Protein AF-A0A443RW68-F1 (afdb_monomer)

Foldseek 3Di:
DPPVVVVVVVVVVVVVVVVVVLVVCQADPPCPVLFDPVQAALQDQQAAPPPRDNPFWKAQRNRNHIFHDLDPPGGVQCCCVVVVRFWIAGLPPRWIAGPPVGGTHDDPVCVVVVCQNQNDDDPVRLVCLVVDPDWDADPVRDTDRFLPAQADLDAACVLVRVLLSVQSPDSLCCVPCSVPPVSTRHHRSNVVVVVVVVVPDPSNDHDHSVVVNVVVLVVVCVVQVNDPPDQDSLNQAQKFKKKKKKFWDDDPPDDPVVVVVVCPDPNRDIDIDMDIDRADEQEDDDDPPDDPPPPDPCPDDDDVVVSVVQACQPDWDWDDDPPTIMTMGMHTPGGGNDYHYHYPPDDDD

Nearest PDB structures (foldseek):
  8qpa-assembly1_U  TM=9.440E-01  e=3.917E-38  Homo sapiens
  3jcr-assembly1_V  TM=7.910E-01  e=6.643E-32  Homo sapiens
  6ah0-assembly1_W  TM=7.616E-01  e=6.798E-29  Homo sapiens
  4msx-assembly1_A  TM=7.833E-01  e=6.943E-21  Saccharomyces cerevisiae
  3phd-assembly1_B  TM=8.092E-01  e=3.965E-05  Homo sapiens

Secondary structure (DSSP, 8-state):
--HHHHHHHHHHHHHHHHHHHHHHHHH--TTGGG--GGG--TTS-S--TTT---SSEEEETTT--EEE-SSTTSHHHHHHHHH---EEEETTT--EEETTTTEEE--GGGHHHHHHHS----HHHHHHHTT--PPEE-TTS-EEBTTB-PPP--SS-HHHHHHHHHHHT-HHHHHHHHHH---SSS-THHHHHHHHT-TTS-TTS---HHHHHHHHHHHHHHHTT--TTS--HHHHHH-EEEEEEEEEPPPTTS-HHHHHHHHHSGGGSPEEEEEEESEEEEEPPPPPSS--SS-S--PPP--HHHHHGGGEEEEEEEEE-SS-EEEEEEEEEE--SS-EEEEE-----

Sequence (349 aa):
MAEDTIVGNKAKRRRVNQNQEELERSRNCPYLDTINRPVLDFDFENLCSVSLSKINVYACLVCGKYFQGRGIGTHAYVHSVATDHHVFLNLNTLKFYCLPDNYEIIDSSLDDITHVLKPTFTSQDIAAFDKTSKLCRAYDDFTYFPGIVGLNNIKANDYCNVVLQAFSHVPKHQRDLQETICFTCVSPRNVTSSCSMFKKNEITEQSDALNFLSWFLNSLHTALNGTKKNSTIVSKTFRGSMKLFSRKVIPINKSIDEKLQLMLKEEYKETCEESQFLYLTLDLPPQPLFKDEMRENIIPQVPIYSLLAKFNGVTEKEYKTYKDSHMKRFEITTLPTYLILYIKRFTKN

InterPro domains:
  IPR001394 Peptidase C19, ubiquitin carboxyl-terminal hydrolase [PF00443] (178-348)
  IPR001607 Zinc finger, UBP-type [PF02148] (48-109)
  IPR001607 Zinc finger, UBP-type [PS50271] (27-124)
  IPR001607 Zinc finger, UBP-type [SM00290] (47-96)
  IPR013083 Zinc finger, RING/FYVE/PHD-type [G3DSA:3.30.40.10] (29-117)
  IPR028889 Ubiquitin specific protease UPS, catalytic domain [PS50235] (149-349)
  IPR038765 Papain-like cysteine peptidase superfamily [SSF54001] (140-349)
  IPR050185 Ubiquitin carboxyl-terminal hydrolase [PTHR21646] (28-346)

Structure (mmCIF, N/CA/C/O backbone):
data_AF-A0A443RW68-F1
#
_entry.id   AF-A0A443RW68-F1
#
loop_
_atom_site.group_PDB
_atom_site.id
_atom_site.type_symbol
_atom_site.label_atom_id
_atom_site.label_alt_id
_atom_site.label_comp_id
_atom_site.label_asym_id
_atom_site.label_entity_id
_atom_site.label_seq_id
_atom_site.pdbx_PDB_ins_code
_atom_site.Cartn_x
_atom_site.Cartn_y
_atom_site.Cartn_z
_atom_site.occupancy
_atom_site.B_iso_or_equiv
_atom_site.auth_seq_id
_atom_site.auth_comp_id
_atom_site.auth_asym_id
_atom_site.auth_atom_id
_atom_site.pdbx_PDB_model_num
ATOM 1 N N . MET A 1 1 ? 12.744 35.950 -58.987 1.00 51.19 1 MET A N 1
ATOM 2 C CA . MET A 1 1 ? 11.615 35.622 -58.082 1.00 51.19 1 MET A CA 1
ATOM 3 C C . MET A 1 1 ? 11.052 34.203 -58.256 1.00 51.19 1 MET A C 1
ATOM 5 O O . MET A 1 1 ? 10.248 33.816 -57.423 1.00 51.19 1 MET A O 1
ATOM 9 N N . ALA A 1 2 ? 11.449 33.411 -59.269 1.00 49.72 2 ALA A N 1
ATOM 10 C CA . ALA A 1 2 ? 10.956 32.032 -59.449 1.00 49.72 2 ALA A CA 1
ATOM 11 C C . ALA A 1 2 ? 11.891 30.932 -58.892 1.00 49.72 2 ALA A C 1
ATOM 13 O O . ALA A 1 2 ? 11.444 29.811 -58.664 1.00 49.72 2 ALA A O 1
ATOM 14 N N . GLU A 1 3 ? 13.171 31.228 -58.641 1.00 44.50 3 GLU A N 1
ATOM 15 C CA . GLU A 1 3 ? 14.143 30.230 -58.158 1.00 44.50 3 GLU A CA 1
ATOM 16 C C . GLU A 1 3 ? 14.065 30.003 -56.637 1.00 44.50 3 GLU A C 1
ATOM 18 O O . GLU A 1 3 ? 14.151 28.861 -56.180 1.00 44.50 3 GLU A O 1
ATOM 23 N N . ASP A 1 4 ? 13.761 31.044 -55.854 1.00 47.00 4 ASP A N 1
ATOM 24 C CA . ASP A 1 4 ? 13.656 30.953 -54.387 1.00 47.00 4 ASP A CA 1
ATOM 25 C C . ASP A 1 4 ? 12.475 30.083 -53.914 1.00 47.00 4 ASP A C 1
ATOM 27 O O . ASP A 1 4 ? 12.543 29.414 -52.879 1.00 47.00 4 ASP A O 1
ATOM 31 N N . THR A 1 5 ? 11.394 30.007 -54.698 1.00 52.88 5 THR A N 1
ATOM 32 C CA . THR A 1 5 ? 10.211 29.188 -54.377 1.00 52.88 5 THR A CA 1
ATOM 33 C C . THR A 1 5 ? 10.456 27.687 -54.604 1.00 52.88 5 THR A C 1
ATOM 35 O O . THR A 1 5 ? 9.871 26.841 -53.922 1.00 52.88 5 THR A O 1
ATOM 38 N N . ILE A 1 6 ? 11.357 27.327 -55.526 1.00 52.84 6 ILE A N 1
ATOM 39 C C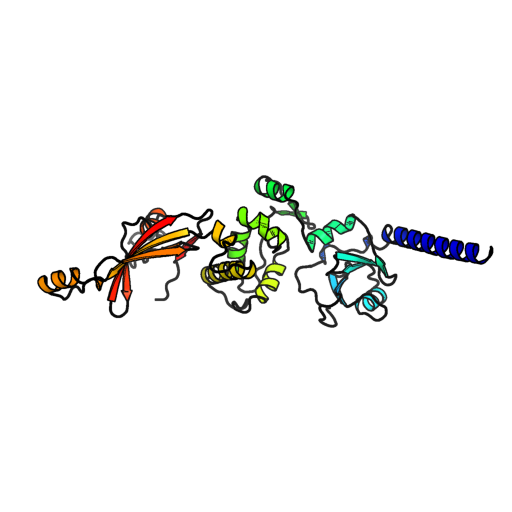A . ILE A 1 6 ? 11.683 25.930 -55.865 1.00 52.84 6 ILE A CA 1
ATOM 40 C C . ILE A 1 6 ? 12.621 25.318 -54.811 1.00 52.84 6 ILE A C 1
ATOM 42 O O . ILE A 1 6 ? 12.460 24.152 -54.434 1.00 52.84 6 ILE A O 1
ATOM 46 N N . VAL A 1 7 ? 13.562 26.107 -54.281 1.00 54.94 7 VAL A N 1
ATOM 47 C CA . VAL A 1 7 ? 14.494 25.679 -53.222 1.00 54.94 7 VAL A CA 1
ATOM 48 C C . VAL A 1 7 ? 13.755 25.442 -51.897 1.00 54.94 7 VAL A C 1
ATOM 50 O O . VAL A 1 7 ? 13.962 24.408 -51.254 1.00 54.94 7 VAL A O 1
ATOM 53 N N . GLY A 1 8 ? 12.804 26.316 -51.541 1.00 50.59 8 GLY A N 1
ATOM 54 C CA . GLY A 1 8 ? 11.948 26.149 -50.358 1.00 50.59 8 GLY A CA 1
ATOM 55 C C . GLY A 1 8 ? 11.077 24.884 -50.400 1.00 50.59 8 GLY A C 1
ATOM 56 O O . GLY A 1 8 ? 10.972 24.167 -49.402 1.00 50.59 8 GLY A O 1
ATOM 57 N N . ASN A 1 9 ? 10.522 24.536 -51.567 1.00 52.88 9 ASN A N 1
ATOM 58 C CA . ASN A 1 9 ? 9.705 23.328 -51.737 1.00 52.88 9 ASN A CA 1
ATOM 59 C C . ASN A 1 9 ? 10.522 22.021 -51.727 1.00 52.88 9 ASN A C 1
ATOM 61 O O . ASN A 1 9 ? 10.032 21.005 -51.228 1.00 52.88 9 ASN A O 1
ATOM 65 N N . LYS A 1 10 ? 11.776 22.026 -52.207 1.00 53.84 10 LYS A N 1
ATOM 66 C CA . LYS A 1 10 ? 12.683 20.861 -52.120 1.00 53.84 10 LYS A CA 1
ATOM 67 C C . LYS A 1 10 ? 13.161 20.592 -50.689 1.00 53.84 10 LYS A C 1
ATOM 69 O O . LYS A 1 10 ? 13.206 19.434 -50.280 1.00 53.84 10 LYS A O 1
ATOM 74 N N . ALA A 1 11 ? 13.465 21.635 -49.911 1.00 55.38 11 ALA A N 1
ATOM 75 C CA . ALA A 1 11 ? 13.837 21.503 -48.498 1.00 55.38 11 ALA A CA 1
ATOM 76 C C . ALA A 1 11 ? 12.659 21.023 -47.630 1.00 55.38 11 ALA A C 1
ATOM 78 O O . ALA A 1 11 ? 12.838 20.181 -46.749 1.00 55.38 11 ALA A O 1
ATOM 79 N N . LYS A 1 12 ? 11.440 21.498 -47.922 1.00 54.91 12 LYS A N 1
ATOM 80 C CA . LYS A 1 12 ? 10.213 21.052 -47.249 1.00 54.91 12 LYS A CA 1
ATOM 81 C C . LYS A 1 12 ? 9.889 19.590 -47.582 1.00 54.91 12 LYS A C 1
ATOM 83 O O . LYS A 1 12 ? 9.671 18.814 -46.663 1.00 54.91 12 LYS A O 1
ATOM 88 N N . ARG A 1 13 ? 9.965 19.178 -48.858 1.00 53.66 13 ARG A N 1
ATOM 89 C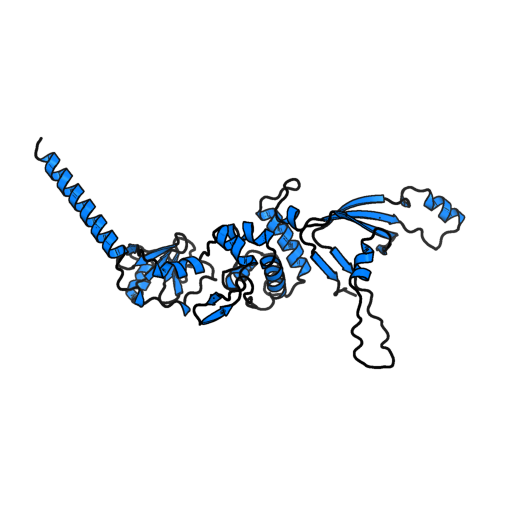 CA . ARG A 1 13 ? 9.806 17.766 -49.274 1.00 53.66 13 ARG A CA 1
ATOM 90 C C . ARG A 1 13 ? 10.859 16.832 -48.663 1.00 53.66 13 ARG A C 1
ATOM 92 O O . ARG A 1 13 ? 10.500 15.756 -48.209 1.00 53.66 13 ARG A O 1
ATOM 99 N N . ARG A 1 14 ? 12.129 17.251 -48.584 1.00 55.19 14 ARG A N 1
ATOM 100 C CA . ARG A 1 14 ? 13.191 16.478 -47.909 1.00 55.19 14 ARG A CA 1
ATOM 101 C C . ARG A 1 14 ? 12.918 16.271 -46.416 1.00 55.19 14 ARG A C 1
ATOM 103 O O . ARG A 1 14 ? 13.091 15.160 -45.938 1.00 55.19 14 ARG A O 1
ATOM 110 N N . ARG A 1 15 ? 12.447 17.303 -45.704 1.00 56.62 15 ARG A N 1
ATOM 111 C CA . ARG A 1 15 ? 12.058 17.185 -44.286 1.00 56.62 15 ARG A CA 1
ATOM 112 C C . ARG A 1 15 ? 10.835 16.289 -44.076 1.00 56.62 15 ARG A C 1
ATOM 114 O O . ARG A 1 15 ? 10.799 15.551 -43.103 1.00 56.62 15 ARG A O 1
ATOM 121 N N . VAL A 1 16 ? 9.848 16.330 -44.976 1.00 58.78 16 VAL A N 1
ATOM 122 C CA . VAL A 1 16 ? 8.681 15.431 -44.892 1.00 58.78 16 VAL A CA 1
ATOM 123 C C . VAL A 1 16 ? 9.085 13.971 -45.123 1.00 58.78 16 VAL A C 1
ATOM 125 O O . VAL A 1 16 ? 8.661 13.120 -44.350 1.00 58.78 16 VAL A O 1
ATOM 128 N N . ASN A 1 17 ? 9.945 13.687 -46.107 1.00 59.25 17 ASN A N 1
ATOM 129 C CA . ASN A 1 17 ? 10.418 12.322 -46.362 1.00 59.25 17 ASN A CA 1
ATOM 130 C C . ASN A 1 17 ? 11.291 11.778 -45.217 1.00 59.25 17 ASN A C 1
ATOM 132 O O . ASN A 1 17 ? 11.104 10.637 -44.819 1.00 59.25 17 ASN A O 1
ATOM 136 N N . GLN A 1 18 ? 12.177 12.596 -44.634 1.00 60.41 18 GLN A N 1
ATOM 137 C CA . GLN A 1 18 ? 12.973 12.190 -43.464 1.00 60.41 18 GLN A CA 1
ATOM 138 C C . GLN A 1 18 ? 12.096 11.869 -42.246 1.00 60.41 18 GLN A C 1
ATOM 140 O O . GLN A 1 18 ? 12.307 10.854 -41.593 1.00 60.41 18 GLN A O 1
ATOM 145 N N . ASN A 1 19 ? 11.062 12.676 -41.983 1.00 61.19 19 ASN A N 1
ATOM 146 C CA . ASN A 1 19 ? 10.125 12.400 -40.893 1.00 61.19 19 ASN A CA 1
ATOM 147 C C . ASN A 1 19 ? 9.289 11.131 -41.140 1.00 61.19 19 ASN A C 1
ATOM 149 O O . ASN A 1 19 ? 8.909 10.469 -40.181 1.00 61.19 19 ASN A O 1
ATOM 153 N N . GLN A 1 20 ? 8.973 10.799 -42.398 1.00 61.69 20 GLN A N 1
ATOM 154 C CA . GLN A 1 20 ? 8.265 9.559 -42.738 1.00 61.69 20 GLN A CA 1
ATOM 155 C C . GLN A 1 20 ? 9.159 8.327 -42.552 1.00 61.69 20 GLN A C 1
ATOM 157 O O . GLN A 1 20 ? 8.715 7.363 -41.937 1.00 61.69 20 GLN A O 1
ATOM 162 N N . GLU A 1 21 ? 10.419 8.384 -42.989 1.00 63.12 21 GLU A N 1
ATOM 163 C CA . GLU A 1 21 ? 11.400 7.302 -42.802 1.00 63.12 21 GLU A CA 1
ATOM 164 C C . GLU A 1 21 ? 11.728 7.057 -41.315 1.00 63.12 21 GLU A C 1
ATOM 166 O O . GLU A 1 21 ? 11.845 5.909 -40.886 1.00 63.12 21 GLU A O 1
ATOM 171 N N . GLU A 1 22 ? 11.835 8.114 -40.500 1.00 64.56 22 GLU A N 1
ATOM 172 C CA . GLU A 1 22 ? 11.990 7.984 -39.043 1.00 64.56 22 GLU A CA 1
ATOM 173 C C . GLU A 1 22 ? 10.760 7.330 -38.397 1.00 64.56 22 GLU A C 1
ATOM 175 O O . GLU A 1 22 ? 10.912 6.439 -37.564 1.00 64.56 22 GLU A O 1
ATOM 180 N N . LEU A 1 23 ? 9.546 7.701 -38.823 1.00 67.12 23 LEU A N 1
ATOM 181 C CA . LEU A 1 23 ? 8.302 7.088 -38.342 1.00 67.12 23 LEU A CA 1
ATOM 182 C C . LEU A 1 23 ? 8.172 5.610 -38.729 1.00 67.12 23 LEU A C 1
ATOM 184 O O . LEU A 1 23 ? 7.636 4.819 -37.951 1.00 67.12 23 LEU A O 1
ATOM 188 N N . GLU A 1 24 ? 8.636 5.233 -39.919 1.00 69.69 24 GLU A N 1
ATOM 189 C CA . GLU A 1 24 ? 8.667 3.837 -40.361 1.00 69.69 24 GLU A CA 1
ATOM 190 C C . GLU A 1 24 ? 9.640 3.011 -39.512 1.00 69.69 24 GLU A C 1
ATOM 192 O O . GLU A 1 24 ? 9.279 1.929 -39.049 1.00 69.69 24 GLU A O 1
ATOM 197 N N . ARG A 1 25 ? 10.831 3.545 -39.213 1.00 72.31 25 ARG A N 1
ATOM 198 C CA . ARG A 1 25 ? 11.799 2.895 -38.308 1.00 72.31 25 ARG A CA 1
ATOM 199 C C . ARG A 1 25 ? 11.288 2.796 -36.877 1.00 72.31 25 ARG A C 1
ATOM 201 O O . ARG A 1 25 ? 11.506 1.781 -36.224 1.00 72.31 25 ARG A O 1
ATOM 208 N N . SER A 1 26 ? 10.561 3.809 -36.409 1.00 77.19 26 SER A N 1
ATOM 209 C CA . SER A 1 26 ? 9.931 3.791 -35.091 1.00 77.19 26 SER A CA 1
ATOM 210 C C . SER A 1 26 ? 8.925 2.659 -34.915 1.00 77.19 26 SER A C 1
ATOM 212 O O . SER A 1 26 ? 8.786 2.146 -33.809 1.00 77.19 26 SER A O 1
ATOM 214 N N . ARG A 1 27 ? 8.226 2.264 -35.983 1.00 78.88 27 ARG A N 1
ATOM 215 C CA . ARG A 1 27 ? 7.213 1.198 -35.941 1.00 78.88 27 ARG A CA 1
ATOM 216 C C . ARG A 1 27 ? 7.778 -0.188 -36.234 1.00 78.88 27 ARG A C 1
ATOM 218 O O . ARG A 1 27 ? 7.182 -1.175 -35.830 1.00 78.88 27 ARG A O 1
ATOM 225 N N . ASN A 1 28 ? 8.927 -0.260 -36.903 1.00 81.31 28 ASN A N 1
ATOM 226 C CA . ASN A 1 28 ? 9.530 -1.512 -37.346 1.00 81.31 28 ASN A CA 1
ATOM 227 C C . ASN A 1 28 ? 10.943 -1.664 -36.764 1.00 81.31 28 ASN A C 1
ATOM 229 O O . ASN A 1 28 ? 11.939 -1.606 -37.488 1.00 81.31 28 ASN A O 1
ATOM 233 N N . CYS A 1 29 ? 11.031 -1.854 -35.446 1.00 82.56 29 CYS A N 1
ATOM 234 C CA . CYS A 1 29 ? 12.301 -2.126 -34.776 1.00 82.56 29 CYS A CA 1
ATOM 235 C C . CYS A 1 29 ? 12.661 -3.624 -34.884 1.00 82.56 29 CYS A C 1
ATOM 237 O O . CYS A 1 29 ? 11.885 -4.462 -34.427 1.00 82.56 29 CYS A O 1
ATOM 239 N N . PRO A 1 30 ? 13.838 -3.994 -35.426 1.00 85.56 30 PRO A N 1
ATOM 240 C CA . PRO A 1 30 ? 14.236 -5.397 -35.582 1.00 85.56 30 PRO A CA 1
ATOM 241 C C . PRO A 1 30 ? 14.707 -6.050 -34.272 1.00 85.56 30 PRO A C 1
ATOM 243 O O . PRO A 1 30 ? 14.834 -7.266 -34.201 1.00 85.56 30 PRO A O 1
ATOM 246 N N . TYR A 1 31 ? 14.985 -5.258 -33.233 1.00 86.69 31 TYR A N 1
ATOM 247 C CA . TYR A 1 31 ? 15.594 -5.735 -31.986 1.00 86.69 31 TYR A CA 1
ATOM 248 C C . TYR A 1 31 ? 14.577 -6.074 -30.888 1.00 86.69 31 TYR A C 1
ATOM 250 O O . TYR A 1 31 ? 14.977 -6.385 -29.767 1.00 86.69 31 TYR A O 1
ATOM 258 N N . LEU A 1 32 ? 13.272 -6.024 -31.173 1.00 86.31 32 LEU A N 1
ATOM 259 C CA . LEU A 1 32 ? 12.219 -6.306 -30.188 1.00 86.31 32 LEU A CA 1
ATOM 260 C C . LEU A 1 32 ? 12.295 -7.733 -29.623 1.00 86.31 32 LEU A C 1
ATOM 262 O O . LEU A 1 32 ? 12.009 -7.941 -28.445 1.00 86.31 32 LEU A O 1
ATOM 266 N N . ASP A 1 33 ? 12.781 -8.688 -30.415 1.00 86.56 33 ASP A N 1
ATOM 267 C CA . ASP A 1 33 ? 12.937 -10.089 -30.003 1.00 86.56 33 ASP A CA 1
ATOM 268 C C . ASP A 1 33 ? 14.039 -10.294 -28.948 1.00 86.56 33 ASP A C 1
ATOM 270 O O . ASP A 1 33 ? 14.072 -11.317 -28.267 1.00 86.56 33 ASP A O 1
ATOM 274 N N . THR A 1 34 ? 14.941 -9.320 -28.774 1.00 90.06 34 THR A N 1
ATOM 275 C CA . THR A 1 34 ? 16.037 -9.391 -27.786 1.00 90.06 34 THR A CA 1
ATOM 276 C C . THR A 1 34 ? 15.585 -9.089 -26.354 1.00 90.06 34 THR A C 1
ATOM 278 O O . THR A 1 34 ? 16.357 -9.249 -25.408 1.00 90.06 34 THR A O 1
ATOM 281 N N . ILE A 1 35 ? 14.341 -8.638 -26.175 1.00 90.69 35 ILE A N 1
ATOM 282 C CA . ILE A 1 35 ? 13.813 -8.201 -24.883 1.00 90.69 35 ILE A CA 1
ATOM 283 C C . ILE A 1 35 ? 13.578 -9.401 -23.965 1.00 90.69 35 ILE A C 1
ATOM 285 O O . ILE A 1 35 ? 12.807 -10.310 -24.273 1.00 90.69 35 ILE A O 1
ATOM 289 N N . ASN A 1 36 ? 14.174 -9.350 -22.775 1.00 86.75 36 ASN A N 1
ATOM 290 C CA . ASN A 1 36 ? 14.039 -10.386 -21.761 1.00 86.75 36 ASN A CA 1
ATOM 291 C C . ASN A 1 36 ? 13.189 -9.859 -20.595 1.00 86.75 36 ASN A C 1
ATOM 293 O O . ASN A 1 36 ? 13.683 -9.175 -19.706 1.00 86.75 36 ASN A O 1
ATOM 297 N N . ARG A 1 37 ? 11.888 -10.168 -20.602 1.00 85.88 37 ARG A N 1
ATOM 298 C CA . ARG A 1 37 ? 10.923 -9.696 -19.588 1.00 85.88 37 ARG A CA 1
ATOM 299 C C . ARG A 1 37 ? 11.219 -10.195 -18.158 1.00 85.88 37 ARG A C 1
ATOM 301 O O . ARG A 1 37 ? 11.143 -9.375 -17.248 1.00 85.88 37 ARG A O 1
ATOM 308 N N . PRO A 1 38 ? 11.615 -11.464 -17.927 1.00 82.75 38 PRO A N 1
ATOM 309 C CA . PRO A 1 38 ? 11.957 -11.974 -16.593 1.00 82.75 38 PRO A CA 1
ATOM 310 C C . PRO A 1 38 ? 13.041 -11.214 -15.823 1.00 82.75 38 PRO A C 1
ATOM 312 O O . PRO A 1 38 ? 13.054 -11.263 -14.596 1.00 82.75 38 PRO A O 1
ATOM 315 N N . VAL A 1 39 ? 13.977 -10.552 -16.513 1.00 85.75 39 VAL A N 1
ATOM 316 C CA . VAL A 1 39 ? 15.068 -9.810 -15.852 1.00 85.75 39 VAL A CA 1
ATOM 317 C C . VAL A 1 39 ? 14.700 -8.362 -15.533 1.00 85.75 39 VAL A C 1
ATOM 319 O O . VAL A 1 39 ? 15.479 -7.666 -14.883 1.00 85.75 39 VAL A O 1
ATOM 322 N N . LEU A 1 40 ? 13.540 -7.892 -15.998 1.00 83.81 40 LEU A N 1
ATOM 323 C CA . LEU A 1 40 ? 13.084 -6.528 -15.766 1.00 83.81 40 LEU A CA 1
ATOM 324 C C . LEU A 1 40 ? 12.509 -6.417 -14.360 1.00 83.81 40 LEU A C 1
ATOM 326 O O . LEU A 1 40 ? 11.406 -6.879 -14.082 1.00 83.81 40 LEU A O 1
ATOM 330 N N . ASP A 1 41 ? 13.269 -5.770 -13.484 1.00 77.81 41 ASP A N 1
ATOM 331 C CA . ASP A 1 41 ? 12.835 -5.446 -12.135 1.00 77.81 41 ASP A CA 1
ATOM 332 C C . ASP A 1 41 ? 12.746 -3.929 -11.966 1.00 77.81 41 ASP A C 1
ATOM 334 O O . ASP A 1 41 ? 13.756 -3.241 -11.805 1.00 77.81 41 ASP A O 1
ATOM 338 N N . PHE A 1 42 ? 11.517 -3.417 -12.010 1.00 77.25 42 PHE A N 1
ATOM 339 C CA . PHE A 1 42 ? 11.217 -1.994 -11.870 1.00 77.25 42 PHE A CA 1
ATOM 340 C C . PHE A 1 42 ? 11.039 -1.544 -10.413 1.00 77.25 42 PHE A C 1
ATOM 342 O O . PHE A 1 42 ? 10.582 -0.427 -10.162 1.00 77.25 42 PHE A O 1
ATOM 349 N N . ASP A 1 43 ? 11.408 -2.385 -9.442 1.00 67.69 43 ASP A N 1
ATOM 350 C CA . ASP A 1 43 ? 11.178 -2.088 -8.030 1.00 67.69 43 ASP A CA 1
ATOM 351 C C . ASP A 1 43 ? 12.271 -1.283 -7.319 1.00 67.69 43 ASP A C 1
ATOM 353 O O . ASP A 1 43 ? 12.135 -0.894 -6.149 1.00 67.69 43 ASP A O 1
ATOM 357 N N . PHE A 1 44 ? 13.392 -1.070 -7.994 1.00 67.75 44 PHE A N 1
ATOM 358 C CA . PHE A 1 44 ? 14.526 -0.349 -7.436 1.00 67.75 44 PHE A CA 1
ATOM 359 C C . PHE A 1 44 ? 14.479 1.136 -7.781 1.00 67.75 44 PHE A C 1
ATOM 361 O O . PHE A 1 44 ? 13.843 1.554 -8.746 1.00 67.75 44 PHE A O 1
ATOM 368 N N . GLU A 1 45 ? 15.200 1.949 -7.001 1.00 73.50 45 GLU A N 1
ATOM 369 C CA . GLU A 1 45 ? 15.344 3.370 -7.314 1.00 73.50 45 GLU A CA 1
ATOM 370 C C . GLU A 1 45 ? 15.860 3.573 -8.748 1.00 73.50 45 GLU A C 1
ATOM 372 O O . GLU A 1 45 ? 16.816 2.928 -9.183 1.00 73.50 45 GLU A O 1
ATOM 377 N N . ASN A 1 46 ? 15.262 4.536 -9.454 1.00 82.25 46 ASN A N 1
ATOM 378 C CA . ASN A 1 46 ? 15.643 4.925 -10.812 1.00 82.25 46 ASN A CA 1
ATOM 379 C C . ASN A 1 46 ? 16.973 5.698 -10.804 1.00 82.25 46 ASN A C 1
ATOM 381 O O . ASN A 1 46 ? 17.007 6.920 -10.968 1.00 82.25 46 ASN A O 1
ATOM 385 N N . LEU A 1 47 ? 18.076 4.989 -10.574 1.00 87.00 47 LEU A N 1
ATOM 386 C CA . LEU A 1 47 ? 19.437 5.514 -10.568 1.00 87.00 47 LEU A CA 1
ATOM 387 C C . LEU A 1 47 ? 20.309 4.775 -11.577 1.00 87.00 47 LEU A C 1
ATOM 389 O O . LEU A 1 47 ? 20.149 3.582 -11.815 1.00 87.00 47 LEU A O 1
ATOM 393 N N . CYS A 1 48 ? 21.256 5.488 -12.176 1.00 89.12 48 CYS A N 1
ATOM 394 C CA . CYS A 1 48 ? 22.250 4.872 -13.043 1.00 89.12 48 CYS A CA 1
ATOM 395 C C . CYS A 1 48 ? 23.163 3.943 -12.234 1.00 89.12 48 CYS A C 1
ATOM 397 O O . CYS A 1 48 ? 23.778 4.379 -11.264 1.00 89.12 48 CYS A O 1
ATOM 399 N N . SER A 1 49 ? 23.335 2.696 -12.668 1.00 89.69 49 SER A N 1
ATOM 400 C CA . SER A 1 49 ? 24.201 1.719 -11.997 1.00 89.69 49 SER A CA 1
ATOM 401 C C . SER A 1 49 ? 25.691 2.090 -12.029 1.00 89.69 49 SER A C 1
ATOM 403 O O . SER A 1 49 ? 26.473 1.512 -11.283 1.00 89.69 49 SER A O 1
ATOM 405 N N . VAL A 1 50 ? 26.093 3.036 -12.887 1.00 89.62 50 VAL A N 1
ATOM 406 C CA . VAL A 1 50 ? 27.487 3.499 -13.017 1.00 89.62 50 VAL A CA 1
ATOM 407 C C . VAL A 1 50 ? 27.700 4.834 -12.304 1.00 89.62 50 VAL A C 1
ATOM 409 O O . VAL A 1 50 ? 28.589 4.957 -11.471 1.00 89.62 50 VAL A O 1
ATOM 412 N N . SER A 1 51 ? 26.881 5.841 -12.620 1.00 88.94 51 SER A N 1
ATOM 413 C CA . SER A 1 51 ? 27.057 7.214 -12.123 1.00 88.94 51 SER A CA 1
ATOM 414 C C . SER A 1 51 ? 26.223 7.548 -10.885 1.00 88.94 51 SER A C 1
ATOM 416 O O . SER A 1 51 ? 26.370 8.639 -10.341 1.00 88.94 51 SER A O 1
ATOM 418 N N . LEU A 1 52 ? 25.308 6.663 -10.467 1.00 88.75 52 LEU A N 1
ATOM 419 C CA . LEU A 1 52 ? 24.329 6.878 -9.388 1.00 88.75 52 LEU A CA 1
ATOM 420 C C . LEU A 1 52 ? 23.426 8.114 -9.585 1.00 88.75 52 LEU A C 1
ATOM 422 O O . LEU A 1 52 ? 22.724 8.541 -8.669 1.00 88.75 52 LEU A O 1
ATOM 426 N N . SER A 1 53 ? 23.411 8.693 -10.790 1.00 88.88 53 SER A N 1
ATOM 427 C CA . SER A 1 53 ? 22.577 9.848 -11.118 1.00 88.88 53 SER A CA 1
ATOM 428 C C . SER A 1 53 ? 21.117 9.444 -11.325 1.00 88.88 53 SER A C 1
ATOM 430 O O . SER A 1 53 ? 20.838 8.400 -11.913 1.00 88.88 53 SER A O 1
ATOM 432 N N . LYS A 1 54 ? 20.195 10.318 -10.904 1.00 86.69 54 LYS A N 1
ATOM 433 C CA . LYS A 1 54 ? 18.738 10.192 -11.110 1.00 86.69 54 LYS A CA 1
ATOM 434 C C . LYS A 1 54 ? 18.239 10.907 -12.375 1.00 86.69 54 LYS A C 1
ATOM 436 O O . LYS A 1 54 ? 17.051 10.892 -12.683 1.00 86.69 54 LYS A O 1
ATOM 441 N N . ILE A 1 55 ? 19.127 11.588 -13.101 1.00 88.75 55 ILE A N 1
ATOM 442 C CA . ILE A 1 55 ? 18.754 12.444 -14.234 1.00 88.75 55 ILE A CA 1
ATOM 443 C C . ILE A 1 55 ? 18.828 11.637 -15.529 1.00 88.75 55 ILE A C 1
ATOM 445 O O . ILE A 1 55 ? 19.895 11.129 -15.863 1.00 88.75 55 ILE A O 1
ATOM 449 N N . ASN A 1 56 ? 17.732 11.599 -16.298 1.00 90.00 56 ASN A N 1
ATOM 450 C CA . ASN A 1 56 ? 17.652 10.933 -17.608 1.00 90.00 56 ASN A CA 1
ATOM 451 C C . ASN A 1 56 ? 18.154 9.483 -17.567 1.00 90.00 56 ASN A C 1
ATOM 453 O O . ASN A 1 56 ? 19.098 9.123 -18.274 1.00 90.00 56 ASN A O 1
ATOM 457 N N . VAL A 1 57 ? 17.534 8.675 -16.711 1.00 92.94 57 VAL A N 1
ATOM 458 C CA . VAL A 1 57 ? 17.866 7.259 -16.543 1.00 92.94 57 VAL A CA 1
ATOM 459 C C . VAL A 1 57 ? 17.048 6.409 -17.516 1.00 92.94 57 VAL A C 1
ATOM 461 O O . VAL A 1 57 ? 15.842 6.605 -17.679 1.00 92.94 57 VAL A O 1
ATOM 464 N N . TYR A 1 58 ? 17.731 5.471 -18.160 1.00 93.88 58 TYR A N 1
ATOM 465 C CA . TYR A 1 58 ? 17.203 4.529 -19.133 1.00 93.88 58 TYR A CA 1
ATOM 466 C C . TYR A 1 58 ? 17.414 3.102 -18.630 1.00 93.88 58 TYR A C 1
ATOM 468 O O . TYR A 1 58 ? 18.523 2.743 -18.237 1.00 93.88 58 TYR A O 1
ATOM 476 N N . ALA A 1 59 ? 16.369 2.283 -18.663 1.00 93.38 59 ALA A N 1
ATOM 477 C CA . ALA A 1 59 ? 16.441 0.861 -18.370 1.00 93.38 59 ALA A CA 1
ATOM 478 C C . ALA A 1 59 ? 16.732 0.073 -19.646 1.00 93.38 59 ALA A C 1
ATOM 480 O O . ALA A 1 59 ? 16.033 0.225 -20.645 1.00 93.38 59 ALA A O 1
ATOM 481 N N . CYS A 1 60 ? 17.762 -0.767 -19.618 1.00 94.25 60 CYS A N 1
ATOM 482 C CA . CYS A 1 60 ? 18.043 -1.704 -20.697 1.00 94.25 60 CYS A CA 1
ATOM 483 C C . CYS A 1 60 ? 17.059 -2.877 -20.626 1.00 94.25 60 CYS A C 1
ATOM 485 O O . CYS A 1 60 ? 17.029 -3.589 -19.623 1.00 94.25 60 CYS A O 1
ATOM 487 N N . LEU A 1 61 ? 16.295 -3.114 -21.695 1.00 92.38 61 LEU A N 1
ATOM 488 C CA . LEU A 1 61 ? 15.268 -4.163 -21.708 1.00 92.38 61 LEU A CA 1
ATOM 489 C C . LEU A 1 61 ? 15.813 -5.584 -21.941 1.00 92.38 61 LEU A C 1
ATOM 491 O O . LEU A 1 61 ? 15.064 -6.557 -21.891 1.00 92.38 61 LEU A O 1
ATOM 495 N N . VAL A 1 62 ? 17.119 -5.711 -22.182 1.00 92.94 62 VAL A N 1
ATOM 496 C CA . VAL A 1 62 ? 17.792 -7.003 -22.378 1.00 92.94 62 VAL A CA 1
ATOM 497 C C . VAL A 1 62 ? 18.397 -7.517 -21.070 1.00 92.94 62 VAL A C 1
ATOM 499 O O . VAL A 1 62 ? 18.304 -8.702 -20.767 1.00 92.94 62 VAL A O 1
ATOM 502 N N . CYS A 1 63 ? 18.997 -6.629 -20.265 1.00 91.38 63 CYS A N 1
ATOM 503 C CA . CYS A 1 63 ? 19.688 -7.008 -19.025 1.00 91.38 63 CYS A CA 1
ATOM 504 C C . CYS A 1 63 ? 19.084 -6.441 -17.733 1.00 91.38 63 CYS A C 1
ATOM 506 O O . CYS A 1 63 ? 19.590 -6.748 -16.655 1.00 91.38 63 CYS A O 1
ATOM 508 N N . GLY A 1 64 ? 18.067 -5.578 -17.819 1.00 88.75 64 GLY A N 1
ATOM 509 C CA . GLY A 1 64 ? 17.389 -4.979 -16.663 1.00 88.75 64 GLY A CA 1
ATOM 510 C C . GLY A 1 64 ? 18.180 -3.894 -15.919 1.00 88.75 64 GLY A C 1
ATOM 511 O O . GLY A 1 64 ? 17.677 -3.328 -14.955 1.00 88.75 64 GLY A O 1
ATOM 512 N N . LYS A 1 65 ? 19.411 -3.564 -16.340 1.00 91.38 65 LYS A N 1
ATOM 513 C CA . LYS A 1 65 ? 20.244 -2.536 -15.685 1.00 91.38 65 LYS A CA 1
ATOM 514 C C . LYS A 1 65 ? 19.884 -1.120 -16.126 1.00 91.38 65 LYS A C 1
ATOM 516 O O . LYS A 1 65 ? 19.425 -0.892 -17.247 1.00 91.38 65 LYS A O 1
ATOM 521 N N . TYR A 1 66 ? 20.155 -0.158 -15.248 1.00 93.94 66 TYR A N 1
ATOM 522 C CA . TYR A 1 66 ? 19.822 1.251 -15.441 1.00 93.94 66 TYR A CA 1
ATOM 523 C C . TYR A 1 66 ? 21.057 2.078 -15.796 1.00 93.94 66 TYR A C 1
ATOM 525 O O . TYR A 1 66 ? 22.081 2.028 -15.113 1.00 93.94 66 TYR A O 1
ATOM 533 N N . PHE A 1 67 ? 20.951 2.896 -16.839 1.00 94.75 67 PHE A N 1
ATOM 534 C CA . PHE A 1 67 ? 22.049 3.699 -17.365 1.00 94.75 67 PHE A CA 1
ATOM 535 C C . PHE A 1 67 ? 21.628 5.142 -17.613 1.00 94.75 67 PHE A C 1
ATOM 537 O O . PHE A 1 67 ? 20.487 5.436 -17.950 1.00 94.75 67 PHE A O 1
ATOM 544 N N . GLN A 1 68 ? 22.566 6.069 -17.450 1.00 94.94 68 GLN A N 1
ATOM 545 C CA . GLN A 1 68 ? 22.310 7.489 -17.652 1.00 94.94 68 GLN A CA 1
ATOM 546 C C . GLN A 1 68 ? 22.524 7.901 -19.107 1.00 94.94 68 GLN A C 1
ATOM 548 O O . GLN A 1 68 ? 23.581 7.621 -19.675 1.00 94.94 68 GLN A O 1
ATOM 553 N N . GLY A 1 69 ? 21.580 8.694 -19.622 1.00 91.06 69 GLY A N 1
ATOM 554 C CA . GLY A 1 69 ? 21.686 9.420 -20.884 1.00 91.06 69 GLY A CA 1
ATOM 555 C C . GLY A 1 69 ? 21.545 8.533 -22.120 1.00 91.06 69 GLY A C 1
ATOM 556 O O . GLY A 1 69 ? 21.730 7.331 -22.048 1.00 91.06 69 GLY A O 1
ATOM 557 N N . ARG A 1 70 ? 21.208 9.150 -23.259 1.00 90.81 70 ARG A N 1
ATOM 558 C CA . ARG A 1 70 ? 21.096 8.475 -24.569 1.00 90.81 70 ARG A CA 1
ATOM 559 C C . ARG A 1 70 ? 22.106 8.960 -25.611 1.00 90.81 70 ARG A C 1
ATOM 561 O O . ARG A 1 70 ? 22.269 8.347 -26.655 1.00 90.81 70 ARG A O 1
ATOM 568 N N . GLY A 1 71 ? 22.728 10.114 -25.362 1.00 90.06 71 GLY A N 1
ATOM 569 C CA . GLY A 1 71 ? 23.630 10.757 -26.314 1.00 90.06 71 GLY A CA 1
ATOM 570 C C . GLY A 1 71 ? 24.953 10.010 -26.470 1.00 90.06 71 GLY A C 1
ATOM 571 O O . GLY A 1 71 ? 25.322 9.184 -25.634 1.00 90.06 71 GLY A O 1
ATOM 572 N N . ILE A 1 72 ? 25.700 10.347 -27.517 1.00 88.75 72 ILE A N 1
ATOM 573 C CA . ILE A 1 72 ? 27.038 9.798 -27.755 1.00 88.75 72 ILE A CA 1
ATOM 574 C C . ILE A 1 72 ? 27.927 10.086 -26.533 1.00 88.75 72 ILE A C 1
ATOM 576 O O . ILE A 1 72 ? 27.954 11.206 -26.026 1.00 88.75 72 ILE A O 1
ATOM 580 N N . GLY A 1 73 ? 28.620 9.059 -26.033 1.00 87.00 73 GLY A N 1
ATOM 581 C CA . GLY A 1 73 ? 29.477 9.149 -24.842 1.00 87.00 73 GLY A CA 1
ATOM 582 C C . GLY A 1 73 ? 28.750 9.001 -23.499 1.00 87.00 73 GLY A C 1
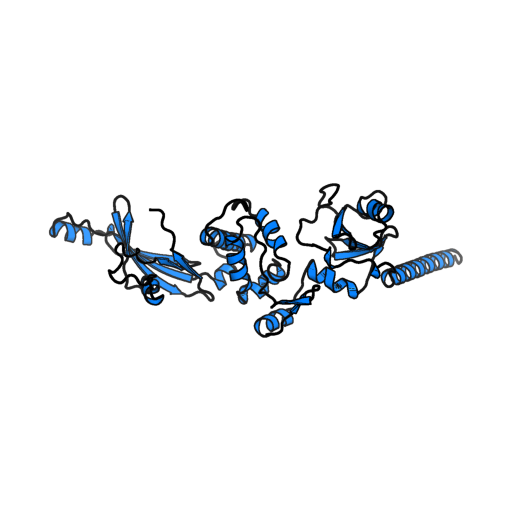ATOM 583 O O . GLY A 1 73 ? 29.393 9.028 -22.453 1.00 87.00 73 GLY A O 1
ATOM 584 N N . THR A 1 74 ? 27.427 8.819 -23.499 1.00 92.94 74 THR A N 1
ATOM 585 C CA . THR A 1 74 ? 26.669 8.499 -22.278 1.00 92.94 74 THR A CA 1
ATOM 586 C C . THR A 1 74 ? 26.745 7.012 -21.935 1.00 92.94 74 THR A C 1
ATOM 588 O O . THR A 1 74 ? 27.082 6.180 -22.778 1.00 92.94 74 THR A O 1
ATOM 591 N N . HIS A 1 75 ? 26.413 6.656 -20.692 1.00 93.81 75 HIS A N 1
ATOM 592 C CA . HIS A 1 75 ? 26.525 5.275 -20.226 1.00 93.81 75 HIS A CA 1
ATOM 593 C C . HIS A 1 75 ? 25.583 4.320 -20.965 1.00 93.81 75 HIS A C 1
ATOM 595 O O . HIS A 1 75 ? 25.998 3.197 -21.237 1.00 93.81 75 HIS A O 1
ATOM 601 N N . ALA A 1 76 ? 24.364 4.740 -21.335 1.00 94.06 76 ALA A N 1
ATOM 602 C CA . ALA A 1 76 ? 23.467 3.855 -22.085 1.00 94.06 76 ALA A CA 1
ATOM 603 C C . ALA A 1 76 ? 23.955 3.638 -23.524 1.00 94.06 76 ALA A C 1
ATOM 605 O O . ALA A 1 76 ? 23.933 2.511 -24.004 1.00 94.06 76 ALA A O 1
ATOM 606 N N . TYR A 1 77 ? 24.471 4.687 -24.180 1.00 94.56 77 TYR A N 1
ATOM 607 C CA . TYR A 1 77 ? 25.049 4.577 -25.524 1.00 94.56 77 TYR A CA 1
ATOM 608 C C . TYR A 1 77 ? 26.291 3.677 -25.540 1.00 94.56 77 TYR A C 1
ATOM 610 O O . TYR A 1 77 ? 26.443 2.812 -26.395 1.00 94.56 77 TYR A O 1
ATOM 618 N N . VAL A 1 78 ? 27.194 3.850 -24.570 1.00 94.25 78 VAL A N 1
ATOM 619 C CA . VAL A 1 78 ? 28.375 2.982 -24.456 1.00 94.25 78 VAL A CA 1
ATOM 620 C C . VAL A 1 78 ? 27.953 1.546 -24.151 1.00 94.25 78 VAL A C 1
ATOM 622 O O . VAL A 1 78 ? 28.525 0.618 -24.713 1.00 94.25 78 VAL A O 1
ATOM 625 N N . HIS A 1 79 ? 26.934 1.347 -23.312 1.00 94.25 79 HIS A N 1
ATOM 626 C CA . HIS A 1 79 ? 26.407 0.018 -23.018 1.00 94.25 79 HIS A CA 1
ATOM 627 C C . HIS A 1 79 ? 25.814 -0.657 -24.259 1.00 94.25 79 HIS A C 1
ATOM 629 O O . HIS A 1 79 ? 26.111 -1.829 -24.490 1.00 94.25 79 HIS A O 1
ATOM 635 N N . SER A 1 80 ? 25.044 0.070 -25.076 1.00 94.19 80 SER A N 1
ATOM 636 C CA . SER A 1 80 ? 24.432 -0.498 -26.279 1.00 94.19 80 SER A CA 1
ATOM 637 C C . SER A 1 80 ? 25.480 -1.009 -27.257 1.00 94.19 80 SER A C 1
ATOM 639 O O . SER A 1 80 ? 25.386 -2.136 -27.721 1.00 94.19 80 SER A O 1
ATOM 641 N N . VAL A 1 81 ? 26.533 -0.222 -27.489 1.00 93.19 81 VAL A N 1
ATOM 642 C CA . VAL A 1 81 ? 27.622 -0.592 -28.405 1.00 93.19 81 VAL A CA 1
ATOM 643 C C . VAL A 1 81 ? 28.533 -1.672 -27.813 1.00 93.19 81 VAL A C 1
ATOM 645 O O . VAL A 1 81 ? 29.005 -2.540 -28.538 1.00 93.19 81 VAL A O 1
ATOM 648 N N . ALA A 1 82 ? 28.804 -1.642 -26.504 1.00 93.31 82 ALA A N 1
ATOM 649 C CA . ALA A 1 82 ? 29.731 -2.584 -25.873 1.00 93.31 82 ALA A CA 1
ATOM 650 C C . ALA A 1 82 ? 29.126 -3.973 -25.615 1.00 93.31 82 ALA A C 1
ATOM 652 O O . ALA A 1 82 ? 29.864 -4.953 -25.567 1.00 93.31 82 ALA A O 1
ATOM 653 N N . THR A 1 83 ? 27.812 -4.050 -25.385 1.00 90.88 83 THR A N 1
ATOM 654 C CA . THR A 1 83 ? 27.115 -5.298 -25.014 1.00 90.88 83 THR A CA 1
ATOM 655 C C . THR A 1 83 ? 26.065 -5.745 -26.025 1.00 90.88 83 THR A C 1
ATOM 657 O O . THR A 1 83 ? 25.385 -6.732 -25.778 1.00 90.88 83 THR A O 1
ATOM 660 N N . ASP A 1 84 ? 25.940 -5.040 -27.152 1.00 92.69 84 ASP A N 1
ATOM 661 C CA . ASP A 1 84 ? 24.967 -5.328 -28.215 1.00 92.69 84 ASP A CA 1
ATOM 662 C C . ASP A 1 84 ? 23.496 -5.277 -27.744 1.00 92.69 84 ASP A C 1
ATOM 664 O O . ASP A 1 84 ? 22.593 -5.900 -28.302 1.00 92.69 84 ASP A O 1
ATOM 668 N N . HIS A 1 85 ? 23.231 -4.515 -26.679 1.00 94.19 85 HIS A N 1
ATOM 669 C CA . HIS A 1 85 ? 21.889 -4.307 -26.144 1.00 94.19 85 HIS A CA 1
ATOM 670 C C . HIS A 1 85 ? 21.273 -3.042 -26.728 1.00 94.19 85 HIS A C 1
ATOM 672 O O . HIS A 1 85 ? 21.618 -1.938 -26.317 1.00 94.19 85 HIS A O 1
ATOM 678 N N . HIS A 1 86 ? 20.325 -3.191 -27.647 1.00 92.50 86 HIS A N 1
ATOM 679 C CA . HIS A 1 86 ? 19.842 -2.058 -28.433 1.00 92.50 86 HIS A CA 1
ATOM 680 C C . HIS A 1 86 ? 18.595 -1.369 -27.869 1.00 92.50 86 HIS A C 1
ATOM 682 O O . HIS A 1 86 ? 18.349 -0.204 -28.169 1.00 92.50 86 HIS A O 1
ATOM 688 N N . VAL A 1 87 ? 17.805 -2.053 -27.037 1.00 93.88 87 VAL A N 1
ATOM 689 C CA . VAL A 1 87 ? 16.483 -1.567 -26.615 1.00 93.88 87 VAL A CA 1
ATOM 690 C C . VAL A 1 87 ? 16.517 -0.986 -25.202 1.00 93.88 87 VAL A C 1
ATOM 692 O O . VAL A 1 87 ? 16.884 -1.663 -24.236 1.00 93.88 87 VAL A O 1
ATOM 695 N N . PHE A 1 88 ? 16.079 0.268 -25.074 1.00 94.62 88 PHE A N 1
ATOM 696 C CA . PHE A 1 88 ? 16.052 1.005 -23.813 1.00 94.62 88 PHE A CA 1
ATOM 697 C C . PHE A 1 88 ? 14.702 1.673 -23.559 1.00 94.62 88 PHE A C 1
ATOM 699 O O . PHE A 1 88 ? 14.059 2.176 -24.473 1.00 94.62 88 PHE A O 1
ATOM 706 N N . LEU A 1 89 ? 14.307 1.758 -22.292 1.00 93.69 89 LEU A N 1
ATOM 707 C CA . LEU A 1 89 ? 13.117 2.462 -21.821 1.00 93.69 89 LEU A CA 1
ATOM 708 C C . LEU A 1 89 ? 13.530 3.664 -20.972 1.00 93.69 89 LEU A C 1
ATOM 710 O O . LEU A 1 89 ? 14.259 3.518 -19.995 1.00 93.69 89 LEU A O 1
ATOM 714 N N . ASN A 1 90 ? 13.049 4.858 -21.302 1.00 92.31 90 ASN A N 1
ATOM 715 C CA . ASN A 1 90 ? 13.218 6.024 -20.440 1.00 92.31 90 ASN A CA 1
ATOM 716 C C . ASN A 1 90 ? 12.269 5.930 -19.236 1.00 92.31 90 ASN A C 1
ATOM 718 O O . ASN A 1 90 ? 11.051 5.959 -19.409 1.00 92.31 90 ASN A O 1
ATOM 722 N N . LEU A 1 91 ? 12.822 5.887 -18.022 1.00 87.69 91 LEU A N 1
ATOM 723 C CA . LEU A 1 91 ? 12.051 5.698 -16.787 1.00 87.69 91 LEU A CA 1
ATOM 724 C C . LEU A 1 91 ? 11.201 6.920 -16.393 1.00 87.69 91 LEU A C 1
ATOM 726 O O . LEU A 1 91 ? 10.256 6.785 -15.624 1.00 87.69 91 LEU A O 1
ATOM 730 N N . ASN A 1 92 ? 11.504 8.109 -16.928 1.00 86.38 92 ASN A N 1
ATOM 731 C CA . ASN A 1 92 ? 10.751 9.335 -16.646 1.00 86.38 92 ASN A CA 1
ATOM 732 C C . ASN A 1 92 ? 9.634 9.575 -17.665 1.00 86.38 92 ASN A C 1
ATOM 734 O O . ASN A 1 92 ? 8.530 9.965 -17.296 1.00 86.38 92 ASN A O 1
ATOM 738 N N . THR A 1 93 ? 9.927 9.389 -18.956 1.00 88.56 93 THR A N 1
ATOM 739 C CA . THR A 1 93 ? 8.960 9.672 -20.030 1.00 88.56 93 THR A CA 1
ATOM 740 C C . THR A 1 93 ? 8.163 8.450 -20.466 1.00 88.56 93 THR A C 1
ATOM 742 O O . THR A 1 93 ? 7.239 8.617 -21.253 1.00 88.56 93 THR A O 1
ATOM 745 N N . LEU A 1 94 ? 8.537 7.246 -20.016 1.00 88.19 94 LEU A N 1
ATOM 746 C CA . LEU A 1 94 ? 7.951 5.963 -20.430 1.00 88.19 94 LEU A CA 1
ATOM 747 C C . LEU A 1 94 ? 8.004 5.733 -21.951 1.00 88.19 94 LEU A C 1
ATOM 749 O O . LEU A 1 94 ? 7.120 5.116 -22.531 1.00 88.19 94 LEU A O 1
ATOM 753 N N . LYS A 1 95 ? 9.045 6.265 -22.604 1.00 91.56 95 LYS A N 1
ATOM 754 C CA . LYS A 1 95 ? 9.265 6.132 -24.052 1.00 91.56 95 LYS A CA 1
ATOM 755 C C . LYS A 1 95 ? 10.386 5.142 -24.320 1.00 91.56 95 LYS A C 1
ATOM 757 O O . LYS A 1 95 ? 11.420 5.199 -23.644 1.00 91.56 95 LYS A O 1
ATOM 762 N N . PHE A 1 96 ? 10.200 4.299 -25.325 1.00 94.06 96 PHE A N 1
ATOM 763 C CA . PHE A 1 96 ? 11.187 3.320 -25.759 1.00 94.06 96 PHE A CA 1
ATOM 764 C C . PHE A 1 96 ? 12.106 3.913 -26.820 1.00 94.06 96 PHE A C 1
ATOM 766 O O . PHE A 1 96 ? 11.673 4.691 -27.665 1.00 94.06 96 PHE A O 1
ATOM 773 N N . TYR A 1 97 ? 13.379 3.549 -26.781 1.00 93.88 97 TYR A N 1
ATOM 774 C CA . TYR A 1 97 ? 14.394 4.021 -27.709 1.00 93.88 97 TYR A CA 1
ATOM 775 C C . TYR A 1 97 ? 15.298 2.872 -28.134 1.00 93.88 97 TYR A C 1
ATOM 777 O O . TYR A 1 97 ? 15.679 2.034 -27.314 1.00 93.88 97 TYR A O 1
ATOM 785 N N . CYS A 1 98 ? 15.678 2.880 -29.406 1.00 92.50 98 CYS A N 1
ATOM 786 C CA . CYS A 1 98 ? 16.737 2.035 -29.929 1.00 92.50 98 CYS A CA 1
ATOM 787 C C . CYS A 1 98 ? 18.057 2.812 -29.898 1.00 92.50 98 CYS A C 1
ATOM 789 O O . CYS A 1 98 ? 18.134 3.897 -30.466 1.00 92.50 98 CYS A O 1
ATOM 791 N N . LEU A 1 99 ? 19.097 2.285 -29.257 1.00 91.94 99 LEU A N 1
ATOM 792 C CA . LEU A 1 99 ? 20.464 2.819 -29.282 1.00 91.94 99 LEU A CA 1
ATOM 793 C C . LEU A 1 99 ? 21.385 1.773 -29.923 1.00 91.94 99 LEU A C 1
ATOM 795 O O . LEU A 1 99 ? 21.169 0.592 -29.685 1.00 91.94 99 LEU A O 1
ATOM 799 N N . PRO A 1 100 ? 22.393 2.156 -30.730 1.00 88.25 100 PRO A N 1
ATOM 800 C CA . PRO A 1 100 ? 22.948 3.504 -30.896 1.00 88.25 100 PRO A CA 1
ATOM 801 C C . PRO A 1 100 ? 22.206 4.409 -31.897 1.00 88.25 100 PRO A C 1
ATOM 803 O O . PRO A 1 100 ? 22.461 5.611 -31.909 1.00 88.25 100 PRO A O 1
ATOM 806 N N . ASP A 1 101 ? 21.275 3.871 -32.691 1.00 87.69 101 ASP A N 1
ATOM 807 C CA . ASP A 1 101 ? 20.596 4.599 -33.783 1.00 87.69 101 ASP A CA 1
ATOM 808 C C . ASP A 1 101 ? 19.701 5.766 -33.320 1.00 87.69 101 ASP A C 1
ATOM 810 O O . ASP A 1 101 ? 19.366 6.655 -34.100 1.00 87.69 101 ASP A O 1
ATOM 814 N N . ASN A 1 102 ? 19.336 5.785 -32.038 1.00 88.50 102 ASN A N 1
ATOM 815 C CA . ASN A 1 102 ? 18.642 6.859 -31.331 1.00 88.50 102 ASN A CA 1
ATOM 816 C C . ASN A 1 102 ? 17.280 7.264 -31.933 1.00 88.50 102 ASN A C 1
ATOM 818 O O . ASN A 1 102 ? 16.931 8.446 -31.950 1.00 88.50 102 ASN A O 1
ATOM 822 N N . TYR A 1 103 ? 16.482 6.283 -32.367 1.00 89.88 103 TYR A N 1
ATOM 823 C CA . TYR A 1 103 ? 15.072 6.477 -32.731 1.00 89.88 103 TYR A CA 1
ATOM 824 C C . TYR A 1 103 ? 14.127 5.975 -31.627 1.00 89.88 103 TYR A C 1
ATOM 826 O O . TYR A 1 103 ? 14.472 5.080 -30.854 1.00 89.88 103 TYR A O 1
ATOM 834 N N . GLU A 1 104 ? 12.942 6.582 -31.524 1.00 91.94 104 GLU A N 1
ATOM 835 C CA . GLU A 1 104 ? 11.880 6.158 -30.596 1.00 91.94 104 GLU A CA 1
ATOM 836 C C . GLU A 1 104 ? 11.186 4.908 -31.145 1.00 91.94 104 GLU A C 1
ATOM 838 O O . GLU A 1 104 ? 10.890 4.868 -32.333 1.00 91.94 104 GLU A O 1
ATOM 843 N N . ILE A 1 105 ? 10.922 3.906 -30.309 1.00 91.50 105 ILE A N 1
ATOM 844 C CA . ILE A 1 105 ? 10.198 2.689 -30.697 1.00 91.50 105 ILE A CA 1
ATOM 845 C C . ILE A 1 105 ? 8.736 2.850 -30.277 1.00 91.50 105 ILE A C 1
ATOM 847 O O . ILE A 1 105 ? 8.452 3.170 -29.123 1.00 91.50 105 ILE A O 1
ATOM 851 N N . ILE A 1 106 ? 7.814 2.633 -31.212 1.00 89.25 106 ILE A N 1
ATOM 852 C CA . ILE A 1 106 ? 6.371 2.751 -31.006 1.00 89.25 106 ILE A CA 1
ATOM 853 C C . ILE A 1 106 ? 5.745 1.410 -31.375 1.00 89.25 106 ILE A C 1
ATOM 855 O O . ILE A 1 106 ? 5.503 1.142 -32.551 1.00 89.25 106 ILE A O 1
ATOM 859 N N . ASP A 1 107 ? 5.490 0.582 -30.364 1.00 87.12 107 ASP A N 1
ATOM 860 C CA . ASP A 1 107 ? 4.937 -0.759 -30.533 1.00 87.12 107 ASP A CA 1
ATOM 861 C C . ASP A 1 107 ? 4.040 -1.125 -29.340 1.00 87.12 107 ASP A C 1
ATOM 863 O O . ASP A 1 107 ? 4.428 -0.932 -28.188 1.00 87.12 107 ASP A O 1
ATOM 867 N N . SER A 1 108 ? 2.846 -1.660 -29.615 1.00 86.62 108 SER A N 1
ATOM 868 C CA . SER A 1 108 ? 1.866 -2.045 -28.587 1.00 86.62 108 SER A CA 1
ATOM 869 C C . SER A 1 108 ? 2.278 -3.281 -27.781 1.00 86.62 108 SER A C 1
ATOM 871 O O . SER A 1 108 ? 1.758 -3.533 -26.700 1.00 86.62 108 SER A O 1
ATOM 873 N N . SER A 1 109 ? 3.216 -4.085 -28.285 1.00 87.12 109 SER A N 1
ATOM 874 C CA . SER A 1 109 ? 3.747 -5.260 -27.580 1.00 87.12 109 SER A CA 1
ATOM 875 C C . SER A 1 109 ? 4.616 -4.909 -26.368 1.00 87.12 109 SER A C 1
ATOM 877 O O . SER A 1 109 ? 4.977 -5.811 -25.612 1.00 87.12 109 SER A O 1
ATOM 879 N N . LEU A 1 110 ? 4.960 -3.626 -26.202 1.00 87.25 110 LEU A N 1
ATOM 880 C CA . LEU A 1 110 ? 5.729 -3.084 -25.080 1.00 87.25 110 LEU A CA 1
ATOM 881 C C . LEU A 1 110 ? 4.839 -2.396 -24.036 1.00 87.25 110 LEU A C 1
ATOM 883 O O . LEU A 1 110 ? 5.334 -1.962 -22.990 1.00 87.25 110 LEU A O 1
ATOM 887 N N . ASP A 1 111 ? 3.536 -2.280 -24.311 1.00 84.50 111 ASP A N 1
ATOM 888 C CA . ASP A 1 111 ? 2.586 -1.652 -23.396 1.00 84.50 111 ASP A CA 1
ATOM 889 C C . ASP A 1 111 ? 2.544 -2.416 -22.065 1.00 84.50 111 ASP A C 1
ATOM 891 O O . ASP A 1 111 ? 2.462 -1.795 -21.007 1.00 84.50 111 ASP A O 1
ATOM 895 N N . ASP A 1 112 ? 2.718 -3.742 -22.086 1.00 83.06 112 ASP A N 1
ATOM 896 C CA . ASP A 1 112 ? 2.847 -4.585 -20.891 1.00 83.06 112 ASP A CA 1
ATOM 897 C C . ASP A 1 112 ? 3.949 -4.082 -19.942 1.00 83.06 112 ASP A C 1
ATOM 899 O O . ASP A 1 112 ? 3.700 -3.886 -18.753 1.00 83.06 112 ASP A O 1
ATOM 903 N N . ILE A 1 113 ? 5.138 -3.777 -20.465 1.00 84.56 113 ILE A N 1
ATOM 904 C CA . ILE A 1 113 ? 6.279 -3.256 -19.703 1.00 84.56 113 ILE A CA 1
ATOM 905 C C . ILE A 1 113 ? 5.946 -1.882 -19.111 1.00 84.56 113 ILE A C 1
ATOM 907 O O . ILE A 1 113 ? 6.271 -1.612 -17.950 1.00 84.56 113 ILE A O 1
ATOM 911 N N . THR A 1 114 ? 5.267 -1.012 -19.869 1.00 83.50 114 THR A N 1
ATOM 912 C CA . THR A 1 114 ? 4.834 0.294 -19.340 1.00 83.50 114 THR A CA 1
ATOM 913 C C . THR A 1 114 ? 3.800 0.149 -18.231 1.00 83.50 114 THR A C 1
ATOM 915 O O . THR A 1 114 ? 3.885 0.862 -17.232 1.00 83.50 114 THR A O 1
ATOM 918 N N . HIS A 1 115 ? 2.877 -0.806 -18.361 1.00 78.06 115 HIS A N 1
ATOM 919 C CA . HIS A 1 115 ? 1.871 -1.108 -17.352 1.00 78.06 115 HIS A CA 1
ATOM 920 C C . HIS A 1 115 ? 2.487 -1.735 -16.097 1.00 78.06 115 HIS A C 1
ATOM 922 O O . HIS A 1 115 ? 2.000 -1.463 -15.006 1.00 78.06 115 HIS A O 1
ATOM 928 N N . VAL A 1 116 ? 3.572 -2.511 -16.204 1.00 78.88 116 VAL A N 1
ATOM 929 C CA . VAL A 1 116 ? 4.317 -2.998 -15.028 1.00 78.88 116 VAL A CA 1
ATOM 930 C C . VAL A 1 116 ? 5.031 -1.845 -14.314 1.00 78.88 116 VAL A C 1
ATOM 932 O O . VAL A 1 116 ? 4.960 -1.743 -13.090 1.00 78.88 116 VAL A O 1
ATOM 935 N N . LEU A 1 117 ? 5.696 -0.956 -15.061 1.00 77.88 117 LEU A N 1
ATOM 936 C CA . LEU A 1 117 ? 6.432 0.179 -14.491 1.00 77.88 117 LEU A CA 1
ATOM 937 C C . LEU A 1 117 ? 5.497 1.237 -13.882 1.00 77.88 117 LEU A C 1
ATOM 939 O O . LEU A 1 117 ? 5.780 1.802 -12.825 1.00 77.88 117 LEU A O 1
ATOM 943 N N . LYS A 1 118 ? 4.385 1.528 -14.557 1.00 73.38 118 LYS A N 1
ATOM 944 C CA . LYS A 1 118 ? 3.376 2.487 -14.116 1.00 73.38 118 LYS A CA 1
ATOM 945 C C . LYS A 1 118 ? 1.980 1.984 -14.496 1.00 73.38 118 LYS A C 1
ATOM 947 O O . LYS A 1 118 ? 1.432 2.391 -15.524 1.00 73.38 118 LYS A O 1
ATOM 952 N N . PRO A 1 119 ? 1.372 1.135 -13.662 1.00 74.50 119 PRO A N 1
ATOM 953 C CA . PRO A 1 119 ? 0.033 0.640 -13.923 1.00 74.50 119 PRO A CA 1
ATOM 954 C C . PRO A 1 119 ? -0.960 1.794 -13.818 1.00 74.50 119 PRO A C 1
ATOM 956 O O . PRO A 1 119 ? -0.923 2.623 -12.906 1.00 74.50 119 PRO A O 1
ATOM 959 N N . THR A 1 120 ? -1.833 1.858 -14.810 1.00 70.56 120 THR A N 1
ATOM 960 C CA . THR A 1 120 ? -2.904 2.840 -14.924 1.00 70.56 120 THR A CA 1
ATOM 961 C C . THR A 1 120 ? -4.220 2.080 -14.963 1.00 70.56 120 THR A C 1
ATOM 963 O O . THR A 1 120 ? -4.307 1.020 -15.580 1.00 70.56 120 THR A O 1
ATOM 966 N N . PHE A 1 121 ? -5.230 2.597 -14.269 1.00 73.44 121 PHE A N 1
ATOM 967 C CA . PHE A 1 121 ? -6.546 1.971 -14.181 1.00 73.44 121 PHE A CA 1
ATOM 968 C C . PHE A 1 121 ? -7.605 2.969 -14.611 1.00 73.44 121 PHE A C 1
ATOM 970 O O . PHE A 1 121 ? -7.588 4.123 -14.179 1.00 73.44 121 PHE A O 1
ATOM 977 N N . THR A 1 122 ? -8.546 2.534 -15.443 1.00 79.38 122 THR A N 1
ATOM 978 C CA . THR A 1 122 ? -9.718 3.351 -15.752 1.00 79.38 122 THR A CA 1
ATOM 979 C C . THR A 1 122 ? -10.750 3.229 -14.633 1.00 79.38 122 THR A C 1
ATOM 981 O O . THR A 1 122 ? -10.795 2.237 -13.905 1.00 79.38 122 THR A O 1
ATOM 984 N N . SER A 1 123 ? -11.654 4.203 -14.503 1.00 75.56 123 SER A N 1
ATOM 985 C CA . SER A 1 123 ? -12.720 4.134 -13.491 1.00 75.56 123 SER A CA 1
ATOM 986 C C . SER A 1 123 ? -13.624 2.900 -13.649 1.00 75.56 123 SER A C 1
ATOM 988 O O . SER A 1 123 ? -14.215 2.442 -12.670 1.00 75.56 123 SER A O 1
ATOM 990 N N . GLN A 1 124 ? -13.733 2.359 -14.868 1.00 78.56 124 GLN A N 1
ATOM 991 C CA . GLN A 1 124 ? -14.467 1.124 -15.146 1.00 78.56 124 GLN A CA 1
ATOM 992 C C . GLN A 1 124 ? -13.717 -0.099 -14.610 1.00 78.56 124 GLN A C 1
ATOM 994 O O . GLN A 1 124 ? -14.340 -0.932 -13.951 1.00 78.56 124 GLN A O 1
ATOM 999 N N . ASP A 1 125 ? -12.396 -0.158 -14.803 1.00 74.69 125 ASP A N 1
ATOM 1000 C CA . ASP A 1 125 ? -11.547 -1.220 -14.250 1.00 74.69 125 ASP A CA 1
ATOM 1001 C C . ASP A 1 125 ? -11.632 -1.229 -12.722 1.00 74.69 125 ASP A C 1
ATOM 1003 O O . ASP A 1 125 ? -11.895 -2.269 -12.122 1.00 74.69 125 ASP A O 1
ATOM 1007 N N . ILE A 1 126 ? -11.534 -0.051 -12.091 1.00 74.25 126 ILE A N 1
ATOM 1008 C CA . ILE A 1 126 ? -11.645 0.109 -10.631 1.00 74.25 126 ILE A CA 1
ATOM 1009 C C . ILE A 1 126 ? -12.985 -0.412 -10.101 1.00 74.25 126 ILE A C 1
ATOM 1011 O O . ILE A 1 126 ? -13.031 -1.128 -9.103 1.00 74.25 126 ILE A O 1
ATOM 1015 N N . ALA A 1 127 ? -14.089 -0.106 -10.784 1.00 74.62 127 ALA A N 1
ATOM 1016 C CA . ALA A 1 127 ? -15.408 -0.604 -10.398 1.00 74.62 127 ALA A CA 1
ATOM 1017 C C . ALA A 1 127 ? -15.587 -2.116 -10.639 1.00 74.62 127 ALA A C 1
ATOM 1019 O O . ALA A 1 127 ? -16.446 -2.742 -10.007 1.00 74.62 127 ALA A O 1
ATOM 1020 N N . ALA A 1 128 ? -14.821 -2.689 -11.570 1.00 75.00 128 ALA A N 1
ATOM 1021 C CA . ALA A 1 128 ? -14.845 -4.107 -11.894 1.00 75.00 128 ALA A CA 1
ATOM 1022 C C . ALA A 1 128 ? -13.962 -4.946 -10.957 1.00 75.00 128 ALA A C 1
ATOM 1024 O O . ALA A 1 128 ? -14.307 -6.108 -10.734 1.00 75.00 128 ALA A O 1
ATOM 1025 N N . PHE A 1 129 ? -12.888 -4.392 -10.378 1.00 70.19 129 PHE A N 1
ATOM 1026 C CA . PHE A 1 129 ? -11.976 -5.132 -9.489 1.00 70.19 129 PHE A CA 1
ATOM 1027 C C . PHE A 1 129 ? -12.703 -5.801 -8.318 1.00 70.19 129 PHE A C 1
ATOM 1029 O O . PHE A 1 129 ? -12.539 -6.999 -8.117 1.00 70.19 129 PHE A O 1
ATOM 1036 N N . ASP A 1 130 ? -13.595 -5.084 -7.629 1.00 67.38 130 ASP A N 1
ATOM 1037 C CA . ASP A 1 130 ? -14.346 -5.632 -6.485 1.00 67.38 130 ASP A CA 1
ATOM 1038 C C . ASP A 1 130 ? -15.355 -6.730 -6.874 1.00 67.38 130 ASP A C 1
ATOM 1040 O O . ASP A 1 130 ? -15.829 -7.486 -6.028 1.00 67.38 130 ASP A O 1
ATOM 1044 N N . LYS A 1 131 ? -15.731 -6.805 -8.155 1.00 74.81 131 LYS A N 1
ATOM 1045 C CA . LYS A 1 131 ? -16.765 -7.727 -8.657 1.00 74.81 131 LYS A CA 1
ATOM 1046 C C . LYS A 1 131 ? -16.184 -8.935 -9.377 1.00 74.81 131 LYS A C 1
ATOM 1048 O O . LYS A 1 131 ? -16.897 -9.907 -9.621 1.00 74.81 131 LYS A O 1
ATOM 1053 N N . THR A 1 132 ? -14.920 -8.860 -9.773 1.00 70.62 132 THR A N 1
ATOM 1054 C CA . THR A 1 132 ? -14.316 -9.834 -10.673 1.00 70.62 132 THR A CA 1
ATOM 1055 C C . THR A 1 132 ? -13.607 -10.911 -9.866 1.00 70.62 132 THR A C 1
ATOM 1057 O O . THR A 1 132 ? -12.542 -10.687 -9.311 1.00 70.62 132 THR A O 1
ATOM 1060 N N . SER A 1 133 ? -14.153 -12.127 -9.863 1.00 71.00 133 SER A N 1
ATOM 1061 C CA . SER A 1 133 ? -13.522 -13.306 -9.252 1.00 71.00 133 SER A CA 1
ATOM 1062 C C . SER A 1 133 ? -12.518 -14.004 -10.183 1.00 71.00 133 SER A C 1
ATOM 1064 O O . SER A 1 133 ? -12.253 -15.197 -10.027 1.00 71.00 133 SER A O 1
ATOM 1066 N N . LYS A 1 134 ? -12.019 -13.309 -11.212 1.00 78.56 134 LYS A N 1
ATOM 1067 C CA . LYS A 1 134 ? -11.093 -13.888 -12.191 1.00 78.56 134 LYS A CA 1
ATOM 1068 C C . LYS A 1 134 ? -9.664 -13.774 -11.678 1.00 78.56 134 LYS A C 1
ATOM 1070 O O . LYS A 1 134 ? -9.240 -12.711 -11.236 1.00 78.56 134 LYS A O 1
ATOM 1075 N N . LEU A 1 135 ? -8.932 -14.874 -11.793 1.00 76.69 135 LEU A N 1
ATOM 1076 C CA . LEU A 1 135 ? -7.496 -14.904 -11.565 1.00 76.69 135 LEU A CA 1
ATOM 1077 C C . LEU A 1 135 ? -6.778 -14.209 -12.726 1.00 76.69 135 LEU A C 1
ATOM 1079 O O . LEU A 1 135 ? -7.077 -14.469 -13.893 1.00 76.69 135 LEU A O 1
ATOM 1083 N N . CYS A 1 136 ? -5.824 -13.349 -12.393 1.00 75.38 136 CYS A N 1
ATOM 1084 C CA . CYS A 1 136 ? -4.859 -12.806 -13.337 1.00 75.38 136 CYS A CA 1
ATOM 1085 C C . CYS A 1 136 ? -3.662 -13.748 -13.428 1.00 75.38 136 CYS A C 1
ATOM 1087 O O . CYS A 1 136 ? -3.317 -14.416 -12.456 1.00 75.38 136 CYS A O 1
ATOM 1089 N N . ARG A 1 137 ? -3.039 -13.814 -14.603 1.00 75.44 137 ARG A N 1
ATOM 1090 C CA . ARG A 1 137 ? -1.833 -14.607 -14.845 1.00 75.44 137 ARG A CA 1
ATOM 1091 C C . ARG A 1 137 ? -0.656 -13.649 -14.957 1.00 75.44 137 ARG A C 1
ATOM 1093 O O . ARG A 1 137 ? -0.711 -12.709 -15.747 1.00 75.44 137 ARG A O 1
ATOM 1100 N N . ALA A 1 138 ? 0.359 -13.866 -14.135 1.00 72.88 138 ALA A N 1
ATOM 1101 C CA . ALA A 1 138 ? 1.641 -13.198 -14.257 1.00 72.88 138 ALA A CA 1
ATOM 1102 C C . ALA A 1 138 ? 2.416 -13.762 -15.460 1.00 72.88 138 ALA A C 1
ATOM 1104 O O . ALA A 1 138 ? 2.035 -14.772 -16.052 1.00 72.88 138 ALA A O 1
ATOM 1105 N N . TYR A 1 139 ? 3.503 -13.090 -15.837 1.00 68.38 139 TYR A N 1
ATOM 1106 C CA . TYR A 1 139 ? 4.332 -13.504 -16.972 1.00 68.38 139 TYR A CA 1
ATOM 1107 C C . TYR A 1 139 ? 4.973 -14.891 -16.777 1.00 68.38 139 TYR A C 1
ATOM 1109 O O . TYR A 1 139 ? 5.217 -15.609 -17.739 1.00 68.38 139 TYR A O 1
ATOM 1117 N N . ASP A 1 140 ? 5.223 -15.280 -15.531 1.00 68.69 140 ASP A N 1
ATOM 1118 C CA . ASP A 1 140 ? 5.787 -16.567 -15.114 1.00 68.69 140 ASP A CA 1
ATOM 1119 C C . ASP A 1 140 ? 4.729 -17.680 -14.968 1.00 68.69 140 ASP A C 1
ATOM 1121 O O . ASP A 1 140 ? 4.979 -18.701 -14.331 1.00 68.69 140 ASP A O 1
ATOM 1125 N N . ASP A 1 141 ? 3.544 -17.481 -15.551 1.00 74.62 141 ASP A N 1
ATOM 1126 C CA . ASP A 1 141 ? 2.387 -18.377 -15.503 1.00 74.62 141 ASP A CA 1
ATOM 1127 C C . ASP A 1 141 ? 1.744 -18.575 -14.126 1.00 74.62 141 ASP A C 1
ATOM 1129 O O . ASP A 1 141 ? 0.750 -19.301 -14.008 1.00 74.62 141 ASP A O 1
ATOM 1133 N N . PHE A 1 142 ? 2.218 -17.874 -13.094 1.00 74.81 142 PHE A N 1
ATOM 1134 C CA . PHE A 1 142 ? 1.567 -17.894 -11.794 1.00 74.81 142 PHE A CA 1
ATOM 1135 C C . PHE A 1 142 ? 0.252 -17.122 -11.831 1.00 74.81 142 PHE A C 1
ATOM 1137 O O . PHE A 1 142 ? 0.165 -15.971 -12.262 1.00 74.81 142 PHE A O 1
ATOM 1144 N N . THR A 1 143 ? -0.802 -17.762 -11.339 1.00 77.62 143 THR A N 1
ATOM 1145 C CA . THR A 1 143 ? -2.113 -17.132 -11.213 1.00 77.62 143 THR A CA 1
ATOM 1146 C C . THR A 1 143 ? -2.270 -16.481 -9.847 1.00 77.62 143 THR A C 1
ATOM 1148 O O . THR A 1 143 ? -2.049 -17.134 -8.827 1.00 77.62 143 THR A O 1
ATOM 1151 N N . TYR A 1 144 ? -2.715 -15.230 -9.815 1.00 76.31 144 TYR A N 1
ATOM 1152 C CA . TYR A 1 144 ? -2.952 -14.469 -8.592 1.00 76.31 144 TYR A CA 1
ATOM 1153 C C . TYR A 1 144 ? -4.257 -13.673 -8.683 1.00 76.31 144 TYR A C 1
ATOM 1155 O O . TYR A 1 144 ? -4.768 -13.390 -9.769 1.00 76.31 144 TYR A O 1
ATOM 1163 N N . PHE A 1 145 ? -4.816 -13.302 -7.532 1.00 74.62 145 PHE A N 1
ATOM 1164 C CA . PHE A 1 145 ? -5.928 -12.357 -7.487 1.00 74.62 145 PHE A CA 1
ATOM 1165 C C . PHE A 1 145 ? -5.377 -10.930 -7.446 1.00 74.62 145 PHE A C 1
ATOM 1167 O O . PHE A 1 145 ? -4.524 -10.642 -6.601 1.00 74.62 145 PHE A O 1
ATOM 1174 N N . PRO A 1 146 ? -5.856 -10.016 -8.305 1.00 72.06 146 PRO A N 1
ATOM 1175 C CA . PRO A 1 146 ? -5.499 -8.606 -8.203 1.00 72.06 146 PRO A CA 1
ATOM 1176 C C . PRO A 1 146 ? -5.750 -8.065 -6.791 1.00 72.06 146 PRO A C 1
ATOM 1178 O O . PRO A 1 146 ? -6.818 -8.277 -6.223 1.00 72.06 146 PRO A O 1
ATOM 1181 N N . GLY A 1 147 ? -4.754 -7.395 -6.208 1.00 68.12 147 GLY A N 1
ATOM 1182 C CA . GLY A 1 147 ? -4.800 -6.893 -4.829 1.00 68.12 147 GLY A CA 1
ATOM 1183 C C . GLY A 1 147 ? -4.335 -7.890 -3.758 1.00 68.12 147 GLY A C 1
ATOM 1184 O O . GLY A 1 147 ? -3.800 -7.453 -2.741 1.00 68.12 147 GLY A O 1
ATOM 1185 N N . ILE A 1 148 ? -4.422 -9.202 -4.009 1.00 72.94 148 ILE A N 1
ATOM 1186 C CA . ILE A 1 148 ? -3.917 -10.262 -3.120 1.00 72.94 148 ILE A CA 1
ATOM 1187 C C . ILE A 1 148 ? -2.582 -10.765 -3.678 1.00 72.94 148 ILE A C 1
ATOM 1189 O O . ILE A 1 148 ? -2.473 -11.846 -4.257 1.00 72.94 148 ILE A O 1
ATOM 1193 N N . VAL A 1 149 ? -1.552 -9.940 -3.519 1.00 73.62 149 VAL A N 1
ATOM 1194 C CA . VAL A 1 149 ? -0.178 -10.257 -3.929 1.00 73.62 149 VAL A CA 1
ATOM 1195 C C . VAL A 1 149 ? 0.683 -10.321 -2.678 1.00 73.62 149 VAL A C 1
ATOM 1197 O O . VAL A 1 149 ? 0.629 -9.412 -1.854 1.00 73.62 149 VAL A O 1
ATOM 1200 N N . GLY A 1 150 ? 1.456 -11.395 -2.501 1.00 71.00 150 GLY A N 1
ATOM 1201 C CA . GLY A 1 150 ? 2.353 -11.523 -1.350 1.00 71.00 150 GLY A CA 1
ATOM 1202 C C . GLY A 1 150 ? 3.363 -10.379 -1.315 1.00 71.00 150 GLY A C 1
ATOM 1203 O O . GLY A 1 150 ? 3.794 -9.931 -2.374 1.00 71.00 150 GLY A O 1
ATOM 1204 N N . LEU A 1 151 ? 3.738 -9.904 -0.119 1.00 74.19 151 LEU A N 1
ATOM 1205 C CA . LEU A 1 151 ? 4.813 -8.922 0.019 1.00 74.19 151 LEU A CA 1
ATOM 1206 C C . LEU A 1 151 ? 6.131 -9.575 0.444 1.00 74.19 151 LEU A C 1
ATOM 1208 O O . LEU A 1 151 ? 6.137 -10.469 1.288 1.00 74.19 151 LEU A O 1
ATOM 1212 N N . ASN A 1 152 ? 7.254 -9.107 -0.103 1.00 70.94 152 ASN A N 1
ATOM 1213 C CA . ASN A 1 152 ? 8.574 -9.618 0.236 1.00 70.94 152 ASN A CA 1
ATOM 1214 C C . ASN A 1 152 ? 8.951 -9.192 1.654 1.00 70.94 152 ASN A C 1
ATOM 1216 O O . ASN A 1 152 ? 8.815 -8.025 2.042 1.00 70.94 152 ASN A O 1
ATOM 1220 N N . ASN A 1 153 ? 9.466 -10.153 2.416 1.00 70.00 153 ASN A N 1
ATOM 1221 C CA . ASN A 1 153 ? 10.003 -9.885 3.736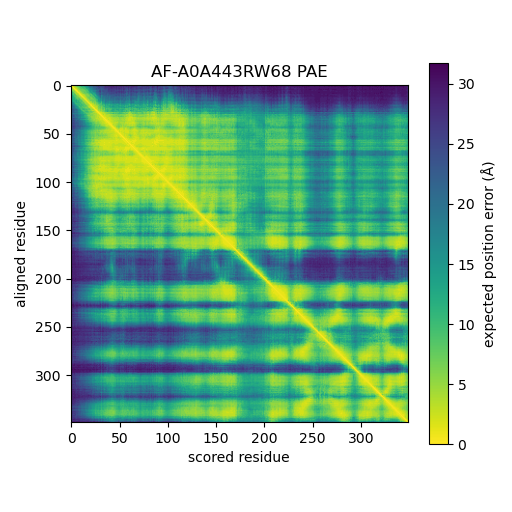 1.00 70.00 153 ASN A CA 1
ATOM 1222 C C . ASN A 1 153 ? 11.477 -9.476 3.618 1.00 70.00 153 ASN A C 1
ATOM 1224 O O . ASN A 1 153 ? 12.346 -10.319 3.392 1.00 70.00 153 ASN A O 1
ATOM 1228 N N . ILE A 1 154 ? 11.761 -8.180 3.742 1.00 70.19 154 ILE A N 1
ATOM 1229 C CA . ILE A 1 154 ? 13.132 -7.669 3.796 1.00 70.19 154 ILE A CA 1
ATOM 1230 C C . ILE A 1 154 ? 13.490 -7.515 5.270 1.00 70.19 154 ILE A C 1
ATOM 1232 O O . ILE A 1 154 ? 13.128 -6.527 5.904 1.00 70.19 154 ILE A O 1
ATOM 1236 N N . LYS A 1 155 ? 14.216 -8.502 5.807 1.00 75.25 155 LYS A N 1
ATOM 1237 C CA . LYS A 1 155 ? 14.594 -8.604 7.226 1.00 75.25 155 LYS A CA 1
ATOM 1238 C C . LYS A 1 155 ? 13.381 -8.688 8.166 1.00 75.25 155 LYS A C 1
ATOM 1240 O O . LYS A 1 155 ? 12.926 -9.791 8.449 1.00 75.25 155 LYS A O 1
ATOM 1245 N N . ALA A 1 156 ? 12.913 -7.548 8.672 1.00 75.06 156 ALA A N 1
ATOM 1246 C CA . ALA A 1 156 ? 11.918 -7.435 9.736 1.00 75.06 156 ALA A CA 1
ATOM 1247 C C . ALA A 1 156 ? 10.813 -6.421 9.379 1.00 75.06 156 ALA A C 1
ATOM 1249 O O . ALA A 1 156 ? 10.406 -5.626 10.217 1.00 75.06 156 ALA A O 1
ATOM 1250 N N . ASN A 1 157 ? 10.351 -6.406 8.123 1.00 76.38 157 ASN A N 1
ATOM 1251 C CA . ASN A 1 157 ? 9.320 -5.479 7.623 1.00 76.38 157 ASN A CA 1
ATOM 1252 C C . ASN A 1 157 ? 7.901 -6.088 7.604 1.00 76.38 157 ASN A C 1
ATOM 1254 O O . ASN A 1 157 ? 6.989 -5.542 6.978 1.00 76.38 157 ASN A O 1
ATOM 1258 N N . ASP A 1 158 ? 7.707 -7.221 8.271 1.00 82.38 158 ASP A N 1
ATOM 1259 C CA . ASP A 1 158 ? 6.441 -7.946 8.361 1.00 82.38 158 ASP A CA 1
ATOM 1260 C C . ASP A 1 158 ? 5.296 -7.063 8.885 1.00 82.38 158 ASP A C 1
ATOM 1262 O O . ASP A 1 158 ? 4.202 -7.059 8.317 1.00 82.38 158 ASP A O 1
ATOM 1266 N N . TYR A 1 159 ? 5.566 -6.241 9.901 1.00 82.81 159 TYR A N 1
ATOM 1267 C CA . TYR A 1 159 ? 4.603 -5.292 10.459 1.00 82.81 159 TYR A CA 1
ATOM 1268 C C . TYR A 1 159 ? 4.118 -4.264 9.424 1.00 82.81 159 TYR A C 1
ATOM 1270 O O . TYR A 1 159 ? 2.927 -3.947 9.386 1.00 82.81 159 TYR A O 1
ATOM 1278 N N . CYS A 1 160 ? 5.007 -3.775 8.550 1.00 79.94 160 CYS A N 1
ATOM 1279 C CA . CYS A 1 160 ? 4.642 -2.887 7.445 1.00 79.94 160 CYS A CA 1
ATOM 1280 C C . CYS A 1 160 ? 3.790 -3.635 6.424 1.00 79.94 160 CYS A C 1
ATOM 1282 O O . CYS A 1 160 ? 2.735 -3.144 6.028 1.00 79.94 160 CYS A O 1
ATOM 1284 N N . ASN A 1 161 ? 4.234 -4.829 6.023 1.00 81.00 161 ASN A N 1
ATOM 1285 C CA . ASN A 1 161 ? 3.576 -5.631 4.998 1.00 81.00 161 ASN A CA 1
ATOM 1286 C C . ASN A 1 161 ? 2.120 -5.934 5.371 1.00 81.00 161 ASN A C 1
ATOM 1288 O O . ASN A 1 161 ? 1.226 -5.750 4.548 1.00 81.00 161 ASN A O 1
ATOM 1292 N N . VAL A 1 162 ? 1.865 -6.325 6.623 1.00 84.25 162 VAL A N 1
ATOM 1293 C CA . VAL A 1 162 ? 0.506 -6.599 7.117 1.00 84.25 162 VAL A CA 1
ATOM 1294 C C . VAL A 1 162 ? -0.370 -5.349 7.065 1.00 84.25 162 VAL A C 1
ATOM 1296 O O . VAL A 1 162 ? -1.516 -5.418 6.624 1.00 84.25 162 VAL A O 1
ATOM 1299 N N . VAL A 1 163 ? 0.157 -4.196 7.484 1.00 83.25 163 VAL A N 1
ATOM 1300 C CA . VAL A 1 163 ? -0.602 -2.938 7.471 1.00 83.25 163 VAL A CA 1
ATOM 1301 C C . VAL A 1 163 ? -0.914 -2.504 6.038 1.00 83.25 163 VAL A C 1
ATOM 1303 O O . VAL A 1 163 ? -2.052 -2.156 5.739 1.00 83.25 163 VAL A O 1
ATOM 1306 N N . LEU A 1 164 ? 0.060 -2.577 5.133 1.00 79.69 164 LEU A N 1
ATOM 1307 C CA . LEU A 1 164 ? -0.118 -2.232 3.722 1.00 79.69 164 LEU A CA 1
ATOM 1308 C C . LEU A 1 164 ? -1.135 -3.146 3.035 1.00 79.69 164 LEU A C 1
ATOM 1310 O O . LEU A 1 164 ? -1.995 -2.650 2.313 1.00 79.69 164 LEU A O 1
ATOM 1314 N N . GLN A 1 165 ? -1.091 -4.449 3.322 1.00 80.94 165 GLN A N 1
ATOM 1315 C CA . GLN A 1 165 ? -2.088 -5.410 2.846 1.00 80.94 165 GLN A CA 1
ATOM 1316 C C . GLN A 1 165 ? -3.483 -5.142 3.415 1.00 80.94 165 GLN A C 1
ATOM 1318 O O . GLN A 1 165 ? -4.482 -5.279 2.715 1.00 80.94 165 GLN A O 1
ATOM 1323 N N . ALA A 1 166 ? -3.585 -4.716 4.675 1.00 83.00 166 ALA A N 1
ATOM 1324 C CA . ALA A 1 166 ? -4.872 -4.340 5.248 1.00 83.00 166 ALA A CA 1
ATOM 1325 C C . ALA A 1 166 ? -5.468 -3.109 4.540 1.00 83.00 166 ALA A C 1
ATOM 1327 O O . ALA A 1 166 ? -6.673 -3.066 4.302 1.00 83.00 166 ALA A O 1
ATOM 1328 N N . PHE A 1 167 ? -4.640 -2.126 4.168 1.00 78.62 167 PHE A N 1
ATOM 1329 C CA . PHE A 1 167 ? -5.096 -0.927 3.456 1.00 78.62 167 PHE A CA 1
ATOM 1330 C C . PHE A 1 167 ? -5.347 -1.142 1.965 1.00 78.62 167 PHE A C 1
ATOM 1332 O O . PHE A 1 167 ? -6.248 -0.500 1.421 1.00 78.62 167 PHE A O 1
ATOM 1339 N N . SER A 1 168 ? -4.594 -2.029 1.306 1.00 74.88 168 SER A N 1
ATOM 1340 C CA . SER A 1 168 ? -4.783 -2.335 -0.116 1.00 74.88 168 SER A CA 1
ATOM 1341 C C . SER A 1 168 ? -6.177 -2.881 -0.406 1.00 74.88 168 SER A C 1
ATOM 1343 O O . SER A 1 168 ? -6.681 -2.665 -1.500 1.00 74.88 168 SER A O 1
ATO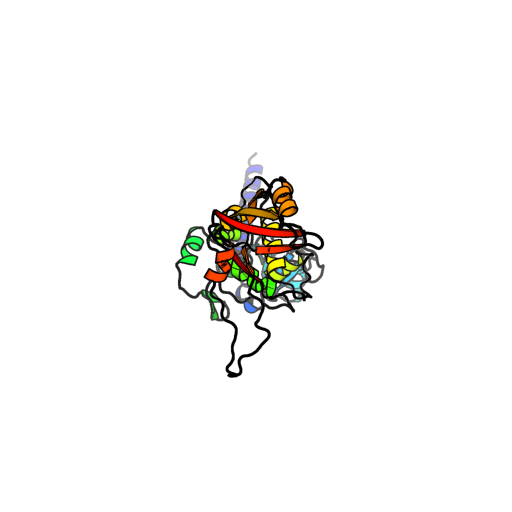M 1345 N N . HIS A 1 169 ? -6.817 -3.515 0.578 1.00 76.00 169 HIS A N 1
ATOM 1346 C CA . HIS A 1 169 ? -8.148 -4.111 0.474 1.00 76.00 169 HIS A CA 1
ATOM 1347 C C . HIS A 1 169 ? -9.285 -3.200 0.950 1.00 76.00 169 HIS A C 1
ATOM 1349 O O . HIS A 1 169 ? -10.394 -3.685 1.139 1.00 76.00 169 HIS A O 1
ATOM 1355 N N . VAL A 1 170 ? -9.053 -1.899 1.176 1.00 73.69 170 VAL A N 1
ATOM 1356 C CA . VAL A 1 170 ? -10.126 -0.958 1.543 1.00 73.69 170 VAL A CA 1
ATOM 1357 C C . VAL A 1 170 ? -10.661 -0.258 0.276 1.00 73.69 170 VAL A C 1
ATOM 1359 O O . VAL A 1 170 ? -10.004 0.656 -0.230 1.00 73.69 170 VAL A O 1
ATOM 1362 N N . PRO A 1 171 ? -11.871 -0.599 -0.224 1.00 63.41 171 PRO A N 1
ATOM 1363 C CA . PRO A 1 171 ? -12.384 -0.181 -1.541 1.00 63.41 171 PRO A CA 1
ATOM 1364 C C . PRO A 1 171 ? -12.433 1.332 -1.779 1.00 63.41 171 PRO A C 1
ATOM 1366 O O . PRO A 1 171 ? -12.179 1.827 -2.876 1.00 63.41 171 PRO A O 1
ATOM 1369 N N . LYS A 1 172 ? -12.771 2.111 -0.739 1.00 55.69 172 LYS A N 1
ATOM 1370 C CA . LYS A 1 172 ? -12.828 3.582 -0.843 1.00 55.69 172 LYS A CA 1
ATOM 1371 C C . LYS A 1 172 ? -11.439 4.211 -0.944 1.00 55.69 172 LYS A C 1
ATOM 1373 O O . LYS A 1 172 ? -11.315 5.295 -1.497 1.00 55.69 172 LYS A O 1
ATOM 1378 N N . HIS A 1 173 ? -10.418 3.542 -0.413 1.00 51.88 173 HIS A N 1
ATOM 1379 C CA . HIS A 1 173 ? -9.037 3.981 -0.541 1.00 51.88 173 HIS A CA 1
ATOM 1380 C C . HIS A 1 173 ? -8.449 3.589 -1.893 1.00 51.88 173 HIS A C 1
ATOM 1382 O O . HIS A 1 173 ? -7.746 4.409 -2.468 1.00 51.88 173 HIS A O 1
ATOM 1388 N N . GLN A 1 174 ? -8.794 2.419 -2.442 1.00 49.53 174 GLN A N 1
ATOM 1389 C CA . GLN A 1 174 ? -8.310 1.987 -3.758 1.00 49.53 174 GLN A CA 1
ATOM 1390 C C . GLN A 1 174 ? -8.604 3.006 -4.867 1.00 49.53 174 GLN A C 1
ATOM 1392 O O . GLN A 1 174 ? -7.692 3.330 -5.614 1.00 49.53 174 GLN A O 1
ATOM 1397 N N . ARG A 1 175 ? -9.817 3.577 -4.924 1.00 50.25 175 ARG A N 1
ATOM 1398 C CA . ARG A 1 175 ? -10.214 4.503 -6.004 1.00 50.25 175 ARG A CA 1
ATOM 1399 C C . ARG A 1 175 ? -9.318 5.734 -6.164 1.00 50.25 175 ARG A C 1
ATOM 1401 O O . ARG A 1 175 ? -8.923 6.033 -7.281 1.00 50.25 175 ARG A O 1
ATOM 1408 N N . ASP A 1 176 ? -8.976 6.402 -5.064 1.00 47.72 176 ASP A N 1
ATOM 1409 C CA . ASP A 1 176 ? -8.227 7.668 -5.118 1.00 47.72 176 ASP A CA 1
ATOM 1410 C C . ASP A 1 176 ? -6.729 7.476 -4.800 1.00 47.72 176 ASP A C 1
ATOM 1412 O O . ASP A 1 176 ? -5.885 8.243 -5.267 1.00 47.72 176 ASP A O 1
ATOM 1416 N N . LEU A 1 177 ? -6.356 6.440 -4.026 1.00 44.38 177 LEU A N 1
ATOM 1417 C CA . LEU A 1 177 ? -4.942 6.101 -3.829 1.00 44.38 177 LEU A CA 1
ATOM 1418 C C . LEU A 1 177 ? -4.338 5.404 -5.045 1.00 44.38 177 LEU A C 1
ATOM 1420 O O . LEU A 1 177 ? -3.144 5.573 -5.230 1.00 44.38 177 LEU A O 1
ATOM 1424 N N . GLN A 1 178 ? -5.087 4.697 -5.899 1.00 45.81 178 GLN A N 1
ATOM 1425 C CA . GLN A 1 178 ? -4.509 4.147 -7.136 1.00 45.81 178 GLN A CA 1
ATOM 1426 C C . GLN A 1 178 ? -3.999 5.243 -8.085 1.00 45.81 178 GLN A C 1
ATOM 1428 O O . GLN A 1 178 ? -3.009 5.017 -8.774 1.00 45.81 178 GLN A O 1
ATOM 1433 N N . GLU A 1 179 ? -4.593 6.443 -8.071 1.00 39.81 179 GLU A N 1
ATOM 1434 C CA . GLU A 1 179 ? -4.092 7.579 -8.861 1.00 39.81 179 GLU A CA 1
ATOM 1435 C C . GLU A 1 179 ? -2.817 8.215 -8.276 1.00 39.81 179 GLU A C 1
ATOM 1437 O O . GLU A 1 179 ? -2.039 8.813 -9.019 1.00 39.81 179 GLU A O 1
ATOM 1442 N N . THR A 1 180 ? -2.569 8.087 -6.963 1.00 37.59 180 THR A N 1
ATOM 1443 C CA . THR A 1 180 ? -1.479 8.818 -6.277 1.00 37.59 180 THR A CA 1
ATOM 1444 C C . THR A 1 180 ? -0.366 7.915 -5.740 1.00 37.59 180 THR A C 1
ATOM 1446 O O . THR A 1 180 ? 0.792 8.325 -5.692 1.00 37.59 180 THR A O 1
ATOM 1449 N N . ILE A 1 181 ? -0.679 6.691 -5.315 1.00 42.84 181 ILE A N 1
ATOM 1450 C CA . ILE A 1 181 ? 0.281 5.747 -4.752 1.00 42.84 181 ILE A CA 1
ATOM 1451 C C . ILE A 1 181 ? -0.061 4.327 -5.199 1.00 42.84 181 ILE A C 1
ATOM 1453 O O . ILE A 1 181 ? -0.971 3.662 -4.704 1.00 42.84 181 ILE A O 1
ATOM 1457 N N . CYS A 1 182 ? 0.728 3.884 -6.162 1.00 38.50 182 CYS A N 1
ATOM 1458 C CA . CYS A 1 182 ? 0.676 2.599 -6.821 1.00 38.50 182 CYS A CA 1
ATOM 1459 C C . CYS A 1 182 ? 1.045 1.438 -5.871 1.00 38.50 182 CYS A C 1
ATOM 1461 O O . CYS A 1 182 ? 2.119 0.853 -5.960 1.00 38.50 182 CYS A O 1
ATOM 1463 N N . PHE A 1 183 ? 0.188 1.144 -4.892 1.00 41.75 183 PHE A N 1
ATOM 1464 C CA . PHE A 1 183 ? 0.455 0.127 -3.867 1.00 41.75 183 PHE A CA 1
ATOM 1465 C C . PHE A 1 183 ? -0.016 -1.285 -4.243 1.00 41.75 183 PHE A C 1
ATOM 1467 O O . PHE A 1 183 ? 0.383 -2.236 -3.580 1.00 41.75 183 PHE A O 1
ATOM 1474 N N . THR A 1 184 ? -0.883 -1.453 -5.248 1.00 36.09 184 THR A N 1
ATOM 1475 C CA . THR A 1 184 ? -1.649 -2.710 -5.417 1.00 36.09 184 THR A CA 1
ATOM 1476 C C . THR A 1 184 ? -1.289 -3.554 -6.636 1.00 36.09 184 THR A C 1
ATOM 1478 O O . THR A 1 184 ? -1.873 -4.616 -6.837 1.00 36.09 184 THR A O 1
ATOM 1481 N N . CYS A 1 185 ? -0.328 -3.116 -7.440 1.00 35.69 185 CYS A N 1
ATOM 1482 C CA . CYS A 1 185 ? 0.002 -3.749 -8.723 1.00 35.69 185 CYS A CA 1
ATOM 1483 C C . CYS A 1 185 ? 1.500 -3.805 -9.018 1.00 35.69 185 CYS A C 1
ATOM 1485 O O . CYS A 1 185 ? 1.896 -4.445 -9.986 1.00 35.69 185 CYS A O 1
ATOM 1487 N N . VAL A 1 186 ? 2.325 -3.183 -8.181 1.00 37.78 186 VAL A N 1
ATOM 1488 C CA . VAL A 1 186 ? 3.773 -3.205 -8.349 1.00 37.78 186 VAL A CA 1
ATOM 1489 C C . VAL A 1 186 ? 4.335 -4.190 -7.351 1.00 37.78 186 VAL A C 1
ATOM 1491 O O . VAL A 1 186 ? 3.873 -4.270 -6.209 1.00 37.78 186 VAL A O 1
ATOM 1494 N N . SER A 1 187 ? 5.277 -4.987 -7.833 1.00 37.09 187 SER A N 1
ATOM 1495 C CA . SER A 1 187 ? 5.904 -6.042 -7.071 1.00 37.09 187 SER A CA 1
ATOM 1496 C C . SER A 1 187 ? 6.318 -5.544 -5.673 1.00 37.09 187 SER A C 1
ATOM 1498 O O . SER A 1 187 ? 6.692 -4.380 -5.480 1.00 37.09 187 SER A O 1
ATOM 1500 N N . PRO A 1 188 ? 6.212 -6.406 -4.651 1.00 35.97 188 PRO A N 1
ATOM 1501 C CA . PRO A 1 188 ? 6.491 -6.080 -3.263 1.00 35.97 188 PRO A CA 1
ATOM 1502 C C . PRO A 1 188 ? 7.690 -5.213 -2.898 1.00 35.97 188 PRO A C 1
ATOM 1504 O O . PRO A 1 188 ? 7.735 -4.704 -1.776 1.00 35.97 188 PRO A O 1
ATOM 1507 N N . ARG A 1 189 ? 8.716 -5.133 -3.752 1.00 38.12 189 ARG A N 1
ATOM 1508 C CA . ARG A 1 189 ? 9.993 -4.514 -3.389 1.00 38.12 189 ARG A CA 1
ATOM 1509 C C . ARG A 1 189 ? 9.922 -2.983 -3.491 1.00 38.12 189 ARG A C 1
ATOM 1511 O O . ARG A 1 189 ? 10.636 -2.297 -2.756 1.00 38.12 189 ARG A O 1
ATOM 1518 N N . ASN A 1 190 ? 8.996 -2.426 -4.278 1.00 37.38 190 ASN A N 1
ATOM 1519 C CA . ASN A 1 190 ? 8.853 -0.971 -4.433 1.00 37.38 190 ASN A CA 1
ATOM 1520 C C . ASN A 1 190 ? 8.288 -0.289 -3.175 1.00 37.38 190 ASN A C 1
ATOM 1522 O O . ASN A 1 190 ? 8.650 0.846 -2.836 1.00 37.38 190 ASN A O 1
ATOM 1526 N N . VAL A 1 191 ? 7.444 -1.004 -2.422 1.00 42.81 191 VAL A N 1
ATOM 1527 C CA . VAL A 1 191 ? 6.880 -0.468 -1.181 1.00 42.81 191 VAL A CA 1
ATOM 1528 C C . VAL A 1 191 ? 7.943 -0.362 -0.095 1.00 42.81 191 VAL A C 1
ATOM 1530 O O . VAL A 1 191 ? 7.945 0.610 0.648 1.00 42.81 191 VAL A O 1
ATOM 1533 N N . THR A 1 192 ? 8.904 -1.284 -0.041 1.00 37.44 192 THR A N 1
ATOM 1534 C CA . THR A 1 192 ? 10.038 -1.203 0.891 1.00 37.44 192 THR A CA 1
ATOM 1535 C C . THR A 1 192 ? 11.024 -0.088 0.561 1.00 37.44 192 THR A C 1
ATOM 1537 O O . THR A 1 192 ? 11.515 0.562 1.482 1.00 37.44 192 THR A O 1
ATOM 1540 N N . SER A 1 193 ? 11.267 0.189 -0.722 1.00 34.22 193 SER A N 1
ATOM 1541 C CA . SER A 1 193 ? 12.106 1.314 -1.164 1.00 34.22 193 SER A CA 1
ATOM 1542 C C . SER A 1 193 ? 11.414 2.661 -0.926 1.00 34.22 193 SER A C 1
ATOM 1544 O O . SER A 1 193 ? 12.039 3.616 -0.483 1.00 34.22 193 SER A O 1
ATOM 1546 N N . SER A 1 194 ? 10.092 2.738 -1.097 1.00 35.12 194 SER A N 1
ATOM 1547 C CA . SER A 1 194 ? 9.319 3.908 -0.651 1.00 35.12 194 SER A CA 1
ATOM 1548 C C . SER A 1 194 ? 9.211 3.973 0.879 1.00 35.12 194 SER A C 1
ATOM 1550 O O . SER A 1 194 ? 9.111 5.055 1.448 1.00 35.12 194 SER A O 1
ATOM 1552 N N . CYS A 1 195 ? 9.290 2.834 1.573 1.00 34.75 195 CYS A N 1
ATOM 1553 C CA . CYS A 1 195 ? 9.304 2.775 3.030 1.00 34.75 195 CYS A CA 1
ATOM 1554 C C . CYS A 1 195 ? 10.654 3.192 3.627 1.00 34.75 195 CYS A C 1
ATOM 1556 O O . CYS A 1 195 ? 10.686 3.691 4.748 1.00 34.75 195 CYS A O 1
ATOM 1558 N N . SER A 1 196 ? 11.756 3.090 2.876 1.00 34.22 196 SER A N 1
ATOM 1559 C CA . SER A 1 196 ? 13.053 3.648 3.279 1.00 34.22 196 SER A CA 1
ATOM 1560 C C . SER A 1 196 ? 13.069 5.188 3.229 1.00 34.22 196 SER A C 1
ATOM 1562 O O . SER A 1 196 ? 13.849 5.818 3.946 1.00 34.22 196 SER A O 1
ATOM 1564 N N . MET A 1 197 ? 12.143 5.818 2.484 1.00 34.44 197 MET A N 1
ATOM 1565 C CA . MET A 1 197 ? 11.857 7.260 2.602 1.00 34.44 197 MET A CA 1
ATOM 1566 C C . MET A 1 197 ? 11.227 7.611 3.959 1.00 34.44 197 MET A C 1
ATOM 1568 O O . MET A 1 197 ? 11.325 8.752 4.418 1.00 34.44 197 MET A O 1
ATOM 1572 N N . PHE A 1 198 ? 10.615 6.643 4.647 1.00 43.44 198 PHE A N 1
ATOM 1573 C CA . PHE A 1 198 ? 10.069 6.817 5.988 1.00 43.44 198 PHE A CA 1
ATOM 1574 C C . PHE A 1 198 ? 11.169 6.607 7.026 1.00 43.44 198 PHE A C 1
ATOM 1576 O O . PHE A 1 198 ? 11.149 5.665 7.811 1.00 43.44 198 PHE A O 1
ATOM 1583 N N . LYS A 1 199 ? 12.112 7.559 7.055 1.00 43.19 199 LYS A N 1
ATOM 1584 C CA . LYS A 1 199 ? 13.283 7.663 7.953 1.00 43.19 199 LYS A CA 1
ATOM 1585 C C . LYS A 1 199 ? 13.042 7.379 9.448 1.00 43.19 199 LYS A C 1
ATOM 1587 O O . LYS A 1 199 ? 13.998 7.372 10.211 1.00 43.19 199 LYS A O 1
ATOM 1592 N N . LYS A 1 200 ? 11.792 7.241 9.897 1.00 43.22 200 LYS A N 1
ATOM 1593 C CA . LYS A 1 200 ? 11.426 7.105 11.309 1.00 43.22 200 LYS A CA 1
ATOM 1594 C C . LYS A 1 200 ? 11.276 5.656 11.783 1.00 43.22 200 LYS A C 1
ATOM 1596 O O . LYS A 1 200 ? 11.349 5.442 12.985 1.00 43.22 200 LYS A O 1
ATOM 1601 N N . ASN A 1 201 ? 11.094 4.696 10.875 1.00 50.00 201 ASN A N 1
ATOM 1602 C CA . ASN A 1 201 ? 11.003 3.278 11.220 1.00 50.00 201 ASN A CA 1
ATOM 1603 C C . ASN A 1 201 ? 12.087 2.543 10.436 1.00 50.00 201 ASN A C 1
ATOM 1605 O O . ASN A 1 201 ? 11.956 2.324 9.232 1.00 50.00 201 ASN A O 1
ATOM 1609 N N . GLU A 1 202 ? 13.204 2.253 11.095 1.00 52.81 202 GLU A N 1
ATOM 1610 C CA . GLU A 1 202 ? 14.298 1.532 10.462 1.00 52.81 202 GLU A CA 1
ATOM 1611 C C . GLU A 1 202 ? 13.808 0.139 10.040 1.00 52.81 202 GLU A C 1
ATOM 1613 O O . GLU A 1 202 ? 13.284 -0.624 10.846 1.00 52.81 202 GLU A O 1
ATOM 1618 N N . ILE A 1 203 ? 13.997 -0.215 8.766 1.00 55.59 203 ILE A N 1
ATOM 1619 C CA . ILE A 1 203 ? 13.660 -1.541 8.203 1.00 55.59 203 ILE A CA 1
ATOM 1620 C C . ILE A 1 203 ? 14.477 -2.665 8.891 1.00 55.59 203 ILE A C 1
ATOM 1622 O O . ILE A 1 203 ? 14.240 -3.856 8.691 1.00 55.59 203 ILE A O 1
ATOM 1626 N N . THR A 1 204 ? 15.473 -2.296 9.699 1.00 58.62 204 THR A N 1
ATOM 1627 C CA . THR A 1 204 ? 16.370 -3.196 10.423 1.00 58.62 204 THR A CA 1
ATOM 1628 C C . THR A 1 204 ? 15.794 -3.741 11.724 1.00 58.62 204 THR A C 1
ATOM 1630 O O . THR A 1 204 ? 16.230 -4.818 12.124 1.00 58.62 204 THR A O 1
ATOM 1633 N N . GLU A 1 205 ? 14.825 -3.067 12.351 1.00 67.56 205 GLU A N 1
ATOM 1634 C CA . GLU A 1 205 ? 14.223 -3.516 13.612 1.00 67.56 205 GLU A CA 1
ATOM 1635 C C . GLU A 1 205 ? 12.714 -3.740 13.479 1.00 67.56 205 GLU A C 1
ATOM 1637 O O . GLU A 1 205 ? 11.980 -2.952 12.876 1.00 67.56 205 GLU A O 1
ATOM 1642 N N . GLN A 1 206 ? 12.241 -4.841 14.065 1.00 69.31 206 GLN A N 1
ATOM 1643 C CA . GLN A 1 206 ? 10.818 -5.143 14.123 1.00 69.31 206 GLN A CA 1
ATOM 1644 C C . GLN A 1 206 ? 10.126 -4.142 15.054 1.00 69.31 206 GLN A C 1
ATOM 1646 O O . GLN A 1 206 ? 10.577 -3.909 16.176 1.00 69.31 206 GLN A O 1
ATOM 1651 N N . SER A 1 207 ? 9.012 -3.564 14.605 1.00 75.00 207 SER A N 1
ATOM 1652 C CA . SER A 1 207 ? 8.223 -2.622 15.402 1.00 75.00 207 SER A CA 1
ATOM 1653 C C . SER A 1 207 ? 6.759 -3.046 15.486 1.00 75.00 207 SER A C 1
ATOM 1655 O O . SER A 1 207 ? 6.278 -3.855 14.692 1.00 75.00 207 SER A O 1
ATOM 1657 N N . ASP A 1 208 ? 6.026 -2.497 16.456 1.00 82.31 208 ASP A N 1
ATOM 1658 C CA . ASP A 1 208 ? 4.594 -2.764 16.573 1.00 82.31 208 ASP A CA 1
ATOM 1659 C C . ASP A 1 208 ? 3.833 -2.211 15.360 1.00 82.31 208 ASP A C 1
ATOM 1661 O O . ASP A 1 208 ? 3.865 -1.009 15.071 1.00 82.31 208 ASP A O 1
ATOM 1665 N N . ALA A 1 209 ? 3.029 -3.067 14.726 1.00 84.25 209 ALA A N 1
ATOM 1666 C CA . ALA A 1 209 ? 2.173 -2.691 13.602 1.00 84.25 209 ALA A CA 1
ATOM 1667 C C . ALA A 1 209 ? 1.241 -1.506 13.922 1.00 84.25 209 ALA A C 1
ATOM 1669 O O . ALA A 1 209 ? 0.933 -0.713 13.038 1.00 84.25 209 ALA A O 1
ATOM 1670 N N . LEU A 1 210 ? 0.826 -1.331 15.186 1.00 84.31 210 LEU A N 1
ATOM 1671 C CA . LEU A 1 210 ? 0.006 -0.187 15.602 1.00 84.31 210 LEU A CA 1
ATOM 1672 C C . LEU A 1 210 ? 0.761 1.144 15.511 1.00 84.31 210 LEU A C 1
ATOM 1674 O O . LEU A 1 210 ? 0.179 2.159 15.117 1.00 84.31 210 LEU A O 1
ATOM 1678 N N . ASN A 1 211 ? 2.040 1.153 15.890 1.00 84.19 211 ASN A N 1
ATOM 1679 C CA . ASN A 1 211 ? 2.860 2.359 15.833 1.00 84.19 211 ASN A CA 1
ATOM 1680 C C . ASN A 1 211 ? 3.052 2.770 14.372 1.00 84.19 211 ASN A C 1
ATOM 1682 O O . ASN A 1 211 ? 2.839 3.937 14.031 1.00 84.19 211 ASN A O 1
ATOM 1686 N N . PHE A 1 212 ? 3.340 1.794 13.503 1.00 84.31 212 PHE A N 1
ATOM 1687 C CA . PHE A 1 212 ? 3.404 2.011 12.061 1.00 84.31 212 PHE A CA 1
ATOM 1688 C C . PHE A 1 212 ? 2.062 2.484 11.494 1.00 84.31 212 PHE A C 1
ATOM 1690 O O . PHE A 1 212 ? 2.031 3.500 10.814 1.00 84.31 212 PHE A O 1
ATOM 1697 N N . LEU A 1 213 ? 0.947 1.830 11.833 1.00 85.88 213 LEU A N 1
ATOM 1698 C CA . LEU A 1 213 ? -0.407 2.198 11.403 1.00 85.88 213 LEU A CA 1
ATOM 1699 C C . LEU A 1 213 ? -0.761 3.643 11.777 1.00 85.88 213 LEU A C 1
ATOM 1701 O O . LEU A 1 213 ? -1.234 4.414 10.942 1.00 85.88 213 LEU A O 1
ATOM 1705 N N . SER A 1 214 ? -0.515 4.021 13.031 1.00 84.56 214 SER A N 1
ATOM 1706 C CA . SER A 1 214 ? -0.807 5.362 13.544 1.00 84.56 214 SER A CA 1
ATOM 1707 C C . SER A 1 214 ? 0.031 6.416 12.828 1.00 84.56 214 SER A C 1
ATOM 1709 O O . SER A 1 214 ? -0.474 7.464 12.425 1.00 84.56 214 SER A O 1
ATOM 1711 N N . TRP A 1 215 ? 1.318 6.131 12.635 1.00 84.19 215 TRP A N 1
ATOM 1712 C CA . TRP A 1 215 ? 2.211 7.000 11.883 1.00 84.19 215 TRP A CA 1
ATOM 1713 C C . TRP A 1 215 ? 1.815 7.078 10.397 1.00 84.19 215 TRP A C 1
ATOM 1715 O O . TRP A 1 215 ? 1.786 8.173 9.841 1.00 84.19 215 TRP A O 1
ATOM 1725 N N . PHE A 1 216 ? 1.443 5.961 9.773 1.00 82.19 216 PHE A N 1
ATOM 1726 C CA . PHE A 1 216 ? 1.077 5.864 8.360 1.00 82.19 216 PHE A CA 1
ATOM 1727 C C . PHE A 1 216 ? -0.188 6.667 8.056 1.00 82.19 216 PHE A C 1
ATOM 1729 O O . PHE A 1 216 ? -0.189 7.488 7.142 1.00 82.19 216 PHE A O 1
ATOM 1736 N N . LEU A 1 217 ? -1.234 6.519 8.875 1.00 81.56 217 LEU A N 1
ATOM 1737 C CA . LEU A 1 217 ? -2.471 7.290 8.735 1.00 81.56 217 LEU A CA 1
ATOM 1738 C C . LEU A 1 217 ? -2.236 8.801 8.885 1.00 81.56 217 LEU A C 1
ATOM 1740 O O . LEU A 1 217 ? -2.777 9.589 8.109 1.00 81.56 217 LEU A O 1
ATOM 1744 N N . ASN A 1 218 ? -1.402 9.213 9.844 1.00 82.19 218 ASN A N 1
ATOM 1745 C CA . ASN A 1 218 ? -1.062 10.624 10.048 1.00 82.19 218 ASN A CA 1
ATOM 1746 C C . ASN A 1 218 ? -0.196 11.186 8.909 1.00 82.19 218 ASN A C 1
ATOM 1748 O O . ASN A 1 218 ? -0.392 12.326 8.477 1.00 82.19 218 ASN A O 1
ATOM 1752 N N . SER A 1 219 ? 0.735 10.385 8.394 1.00 79.62 219 SER A N 1
ATOM 1753 C CA . SER A 1 219 ? 1.567 10.740 7.244 1.00 79.62 219 SER A CA 1
ATOM 1754 C C . SER A 1 219 ? 0.732 10.870 5.973 1.00 79.62 219 SER A C 1
ATOM 1756 O O . SER A 1 219 ? 0.866 11.870 5.275 1.00 79.62 219 SER A O 1
ATOM 1758 N N . LEU A 1 220 ? -0.196 9.942 5.713 1.00 77.56 220 LEU A N 1
ATOM 1759 C CA . LEU A 1 220 ? -1.147 10.039 4.599 1.00 77.56 220 LEU A CA 1
ATOM 1760 C C . LEU A 1 220 ? -2.051 11.267 4.721 1.00 77.56 220 LEU A C 1
ATOM 1762 O O . LEU A 1 220 ? -2.276 11.968 3.739 1.00 77.56 220 LEU A O 1
ATOM 1766 N N . HIS A 1 221 ? -2.544 11.562 5.926 1.00 76.00 221 HIS A N 1
ATOM 1767 C CA . HIS A 1 221 ? -3.325 12.772 6.173 1.00 76.00 221 HIS A CA 1
ATOM 1768 C C . HIS A 1 221 ? -2.535 14.044 5.826 1.00 76.00 221 HIS A C 1
ATOM 1770 O O . HIS A 1 221 ? -3.074 14.953 5.199 1.00 76.00 221 HIS A O 1
ATOM 1776 N N . THR A 1 222 ? -1.251 14.081 6.185 1.00 75.94 222 THR A N 1
ATOM 1777 C CA . THR A 1 222 ? -0.359 15.219 5.919 1.00 75.94 222 THR A CA 1
ATOM 1778 C C . THR A 1 222 ? -0.011 15.331 4.431 1.00 75.94 222 THR A C 1
ATOM 1780 O O . THR A 1 222 ? -0.095 16.417 3.865 1.00 75.94 222 THR A O 1
ATOM 1783 N N . ALA A 1 223 ? 0.329 14.213 3.780 1.00 72.44 223 ALA A N 1
ATOM 1784 C CA . ALA A 1 223 ? 0.709 14.160 2.367 1.00 72.44 223 ALA A CA 1
ATOM 1785 C C . ALA A 1 223 ? -0.440 14.557 1.428 1.00 72.44 223 ALA A C 1
ATOM 1787 O O . ALA A 1 223 ? -0.211 15.179 0.396 1.00 72.44 223 ALA A O 1
ATOM 1788 N N . LEU A 1 224 ? -1.686 14.267 1.814 1.00 70.56 224 LEU A N 1
ATOM 1789 C CA . LEU A 1 224 ? -2.890 14.667 1.079 1.00 70.56 224 LEU A CA 1
ATOM 1790 C C . LEU A 1 224 ? -3.339 16.111 1.391 1.00 70.56 224 LEU A C 1
ATOM 1792 O O . LEU A 1 224 ? -4.518 16.435 1.244 1.00 70.56 224 LEU A O 1
ATOM 1796 N N . ASN A 1 225 ? -2.424 16.979 1.844 1.00 65.50 225 ASN A N 1
ATOM 1797 C CA . ASN A 1 225 ? -2.687 18.376 2.219 1.00 65.50 225 ASN A CA 1
ATOM 1798 C C . ASN A 1 225 ? -3.816 18.547 3.259 1.00 65.50 225 ASN A C 1
ATOM 1800 O O . ASN A 1 225 ? -4.557 19.537 3.257 1.00 65.50 225 ASN A O 1
ATOM 1804 N N . GLY A 1 226 ? -3.958 17.585 4.174 1.00 60.62 226 GLY A N 1
ATOM 1805 C CA . GLY A 1 226 ? -4.884 17.677 5.294 1.00 60.62 226 GLY A CA 1
ATOM 1806 C C . GLY A 1 226 ? -4.469 18.771 6.276 1.00 60.62 226 GLY A C 1
ATOM 1807 O O . GLY A 1 226 ? -3.440 18.680 6.938 1.00 60.62 226 GLY A O 1
ATOM 1808 N N . THR A 1 227 ? -5.288 19.812 6.409 1.00 55.97 227 THR A N 1
ATOM 1809 C CA . THR A 1 227 ? -5.226 20.740 7.549 1.00 55.97 227 THR A CA 1
ATOM 1810 C C . THR A 1 227 ? -6.188 20.267 8.641 1.00 55.97 227 THR A C 1
ATOM 1812 O O . THR A 1 227 ? -7.125 19.524 8.356 1.00 55.97 227 THR A O 1
ATOM 1815 N N . LYS A 1 228 ? -6.043 20.751 9.890 1.00 56.56 228 LYS A N 1
ATOM 1816 C CA . LYS A 1 228 ? -6.949 20.410 11.018 1.00 56.56 228 LYS A CA 1
ATOM 1817 C C . LYS A 1 228 ? -8.452 20.560 10.691 1.00 56.56 228 LYS A C 1
ATOM 1819 O O . LYS A 1 228 ? -9.275 19.948 11.369 1.00 56.56 228 LYS A O 1
ATOM 1824 N N . LYS A 1 229 ? -8.803 21.368 9.680 1.00 51.47 229 LYS A N 1
ATOM 1825 C CA . LYS A 1 229 ? -10.176 21.629 9.216 1.00 51.47 229 LYS A CA 1
ATOM 1826 C C . LYS A 1 229 ? -10.565 20.901 7.919 1.00 51.47 229 LYS A C 1
ATOM 1828 O O . LYS A 1 229 ? -11.757 20.692 7.710 1.00 51.47 229 LYS A O 1
ATOM 1833 N N . ASN A 1 230 ? -9.619 20.484 7.072 1.00 52.53 230 ASN A N 1
ATOM 1834 C CA . ASN A 1 230 ? -9.945 19.838 5.797 1.00 52.53 230 ASN A CA 1
ATOM 1835 C C . ASN A 1 230 ? -10.091 18.321 5.963 1.00 52.53 230 ASN A C 1
ATOM 1837 O O . ASN A 1 230 ? -9.173 17.614 6.379 1.00 52.53 230 ASN A O 1
ATOM 1841 N N . SER A 1 231 ? -11.273 17.810 5.617 1.00 60.78 231 SER A N 1
ATOM 1842 C CA . SER A 1 231 ? -11.559 16.376 5.646 1.00 60.78 231 SER A CA 1
ATOM 1843 C C . SER A 1 231 ? -10.815 15.649 4.520 1.00 60.78 231 SER A C 1
ATOM 1845 O O . SER A 1 231 ? -11.198 15.703 3.355 1.00 60.78 23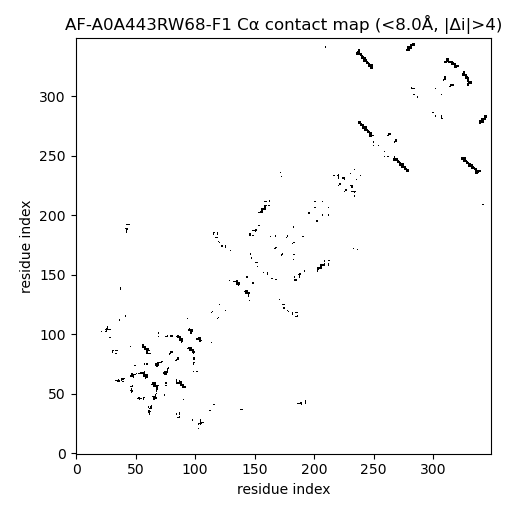1 SER A O 1
ATOM 1847 N N . THR A 1 232 ? -9.737 14.952 4.872 1.00 70.56 232 THR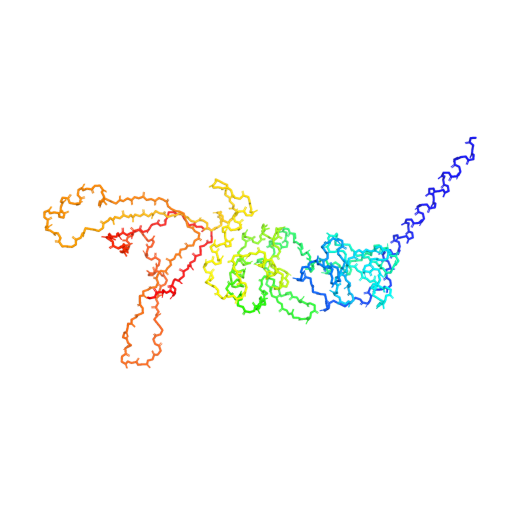 A N 1
ATOM 1848 C CA . THR A 1 232 ? -9.066 14.021 3.947 1.00 70.56 232 THR A CA 1
ATOM 1849 C C . THR A 1 232 ? -9.874 12.736 3.780 1.00 70.56 232 THR A C 1
ATOM 1851 O O . THR A 1 232 ? -10.738 12.428 4.605 1.00 70.56 232 THR A O 1
ATOM 1854 N N . ILE A 1 233 ? -9.553 11.940 2.759 1.00 73.31 233 ILE A N 1
ATOM 1855 C CA . ILE A 1 233 ? -10.114 10.593 2.581 1.00 73.31 233 ILE A CA 1
ATOM 1856 C C . ILE A 1 233 ? -9.917 9.720 3.827 1.00 73.31 233 ILE A C 1
ATOM 1858 O O . ILE A 1 233 ? -10.850 9.041 4.246 1.00 73.31 233 ILE A O 1
ATOM 1862 N N . VAL A 1 234 ? -8.756 9.817 4.488 1.00 76.81 234 VAL A N 1
ATOM 1863 C CA . VAL A 1 234 ? -8.471 9.119 5.753 1.00 76.81 234 VAL A CA 1
ATOM 1864 C C . VAL A 1 234 ? -9.472 9.537 6.829 1.00 76.81 234 VAL A C 1
ATOM 1866 O O . VAL A 1 234 ? -10.075 8.696 7.491 1.00 76.81 234 VAL A O 1
ATOM 1869 N N . SER A 1 235 ? -9.716 10.844 6.958 1.00 76.81 235 SER A N 1
ATOM 1870 C CA . SER A 1 235 ? -10.682 11.376 7.919 1.00 76.81 235 SER A CA 1
ATOM 1871 C C . SER A 1 235 ? -12.125 10.988 7.588 1.00 76.81 235 SER A C 1
ATOM 1873 O O . SER A 1 235 ? -12.907 10.769 8.498 1.00 76.81 235 SER A O 1
ATOM 1875 N N . LYS A 1 236 ? -12.505 10.900 6.311 1.00 78.25 236 LYS A N 1
ATOM 1876 C CA . LYS A 1 236 ? -13.861 10.485 5.908 1.00 78.25 236 LYS A CA 1
ATOM 1877 C C . LYS A 1 236 ? -14.093 8.983 6.087 1.00 78.25 236 LYS A C 1
ATOM 1879 O O . LYS A 1 236 ? -15.222 8.556 6.304 1.00 78.25 236 LYS A O 1
ATOM 1884 N N . THR A 1 237 ? -13.033 8.192 5.965 1.00 81.06 237 THR A N 1
ATOM 1885 C CA . THR A 1 237 ? -13.129 6.731 5.901 1.00 81.06 237 THR A CA 1
ATOM 1886 C C . THR A 1 237 ? -12.973 6.083 7.273 1.00 81.06 237 THR A C 1
ATOM 1888 O O . THR A 1 237 ? -13.770 5.204 7.601 1.00 81.06 237 THR A O 1
ATOM 1891 N N . PHE A 1 238 ? -12.012 6.550 8.083 1.00 84.88 238 PHE A N 1
ATOM 1892 C CA . PHE A 1 238 ? -11.625 5.922 9.356 1.00 84.88 238 PHE A CA 1
ATOM 1893 C C . PHE A 1 238 ? -11.909 6.752 10.613 1.00 84.88 238 PHE A C 1
ATOM 1895 O O . PHE A 1 238 ? -11.819 6.220 11.716 1.00 84.88 238 PHE A O 1
ATOM 1902 N N . ARG A 1 239 ? -12.231 8.048 10.503 1.00 86.06 239 ARG A N 1
ATOM 1903 C CA . ARG A 1 239 ? -12.456 8.885 11.695 1.00 86.06 239 ARG A CA 1
ATOM 1904 C C . ARG A 1 239 ? -13.836 8.611 12.282 1.00 86.06 239 ARG A C 1
ATOM 1906 O O . ARG A 1 239 ? -14.848 8.878 11.639 1.00 86.06 239 ARG A O 1
ATOM 1913 N N . GLY A 1 240 ? -13.857 8.121 13.513 1.00 88.88 240 GLY A N 1
ATOM 1914 C CA . GLY A 1 240 ? -15.036 8.088 14.370 1.00 88.88 240 GLY A CA 1
ATOM 1915 C C . GLY A 1 240 ? -14.991 9.182 15.435 1.00 88.88 240 GLY A C 1
ATOM 1916 O O . GLY A 1 240 ? -13.948 9.804 15.670 1.00 88.88 240 GLY A O 1
ATOM 1917 N N . SER A 1 241 ? -16.124 9.386 16.101 1.00 89.56 241 SER A N 1
ATOM 1918 C CA . SER A 1 241 ? -16.262 10.301 17.239 1.00 89.56 241 SER A CA 1
ATOM 1919 C C . SER A 1 241 ? -16.759 9.529 18.458 1.00 89.56 241 SER A C 1
ATOM 1921 O O . SER A 1 241 ? -17.633 8.666 18.344 1.00 89.56 241 SER A O 1
ATOM 1923 N N . MET A 1 242 ? -16.189 9.824 19.624 1.00 91.25 242 MET A N 1
ATOM 1924 C CA . MET A 1 242 ? -16.614 9.274 20.908 1.00 91.25 242 MET A CA 1
ATOM 1925 C C . MET A 1 242 ? -16.638 10.358 21.987 1.00 91.25 242 MET A C 1
ATOM 1927 O O . MET A 1 242 ? -15.804 11.265 22.002 1.00 91.25 242 MET A O 1
ATOM 1931 N N . LYS A 1 243 ? -17.573 10.235 22.921 1.00 91.50 243 LYS A N 1
ATOM 1932 C CA . LYS A 1 243 ? -17.606 11.001 24.160 1.00 91.50 243 LYS A CA 1
ATOM 1933 C C . LYS A 1 243 ? -16.825 10.255 25.228 1.00 91.50 243 LYS A C 1
ATOM 1935 O O . LYS A 1 243 ? -17.027 9.060 25.455 1.00 91.50 243 LYS A O 1
ATOM 1940 N N . LEU A 1 244 ? -15.909 10.976 25.856 1.00 89.44 244 LEU A N 1
ATOM 1941 C CA . LEU A 1 244 ? -15.174 10.535 27.021 1.00 89.44 244 LEU A CA 1
ATOM 1942 C C . LEU A 1 244 ? -15.797 11.190 28.244 1.00 89.44 244 LEU A C 1
ATOM 1944 O O . LEU A 1 244 ? -15.744 12.409 28.395 1.00 89.44 244 LEU A O 1
ATOM 1948 N N . PHE A 1 245 ? -16.332 10.364 29.129 1.00 88.44 245 PHE A N 1
ATOM 1949 C CA . PHE A 1 245 ? -16.733 10.796 30.451 1.00 88.44 245 PHE A CA 1
ATOM 1950 C C . PHE A 1 245 ? -15.644 10.424 31.446 1.00 88.44 245 PHE A C 1
ATOM 1952 O O . PHE A 1 245 ? -15.223 9.266 31.506 1.00 88.44 245 PHE A O 1
ATOM 1959 N N . SER A 1 246 ? -15.155 11.396 32.206 1.00 85.62 246 SER A N 1
ATOM 1960 C CA . SER A 1 246 ? -14.100 11.189 33.194 1.00 85.62 246 SER A CA 1
ATOM 1961 C C . SER A 1 246 ? -14.542 11.750 34.536 1.00 85.62 246 SER A C 1
ATOM 1963 O O . SER A 1 246 ? -14.972 12.894 34.633 1.00 85.62 246 SER A O 1
ATOM 1965 N N . ARG A 1 247 ? -14.405 10.950 35.593 1.00 85.31 247 ARG A N 1
ATOM 1966 C CA . ARG A 1 247 ? -14.635 11.384 36.975 1.00 85.31 247 ARG A CA 1
ATOM 1967 C C . ARG A 1 247 ? -13.487 10.936 37.863 1.00 85.31 247 ARG A C 1
ATOM 1969 O O . ARG A 1 247 ? -12.974 9.826 37.717 1.00 85.31 247 ARG A O 1
ATOM 1976 N N . LYS A 1 248 ? -13.057 11.792 38.785 1.00 83.31 248 LYS A N 1
ATOM 1977 C CA . LYS A 1 248 ? -12.020 11.443 39.760 1.00 83.31 248 LYS A CA 1
ATOM 1978 C C . LYS A 1 248 ? -12.614 10.546 40.850 1.00 83.31 248 LYS A C 1
ATOM 1980 O O . LYS A 1 248 ? -13.698 10.813 41.359 1.00 83.31 248 LYS A O 1
ATOM 1985 N N . VAL A 1 249 ? -11.920 9.467 41.199 1.00 80.81 249 VAL A N 1
ATOM 1986 C CA . VAL A 1 249 ? -12.315 8.555 42.279 1.00 80.81 249 VAL A CA 1
ATOM 1987 C C . VAL A 1 249 ? -11.950 9.180 43.613 1.00 80.81 249 VAL A C 1
ATOM 1989 O O . VAL A 1 249 ? -10.834 9.666 43.806 1.00 80.81 249 VAL A O 1
ATOM 1992 N N . ILE A 1 250 ? -12.889 9.140 44.555 1.00 77.38 250 ILE A N 1
ATOM 1993 C CA . ILE A 1 250 ? -12.646 9.593 45.922 1.00 77.38 250 ILE A CA 1
ATOM 1994 C C . ILE A 1 250 ? -11.804 8.534 46.653 1.00 77.38 250 ILE A C 1
ATOM 1996 O O . ILE A 1 250 ? -12.186 7.362 46.661 1.00 77.38 250 ILE A O 1
ATOM 2000 N N . PRO A 1 251 ? -10.682 8.911 47.295 1.00 75.38 251 PRO A N 1
ATOM 2001 C CA . PRO A 1 251 ? -9.858 7.975 48.052 1.00 75.38 251 PRO A CA 1
ATOM 2002 C C . PRO A 1 251 ? -10.648 7.237 49.142 1.00 75.38 251 PRO A C 1
ATOM 2004 O O . PRO A 1 251 ? -11.404 7.842 49.906 1.00 75.38 251 PRO A O 1
ATOM 2007 N N . ILE A 1 252 ? -10.429 5.924 49.249 1.00 69.69 252 ILE A N 1
ATOM 2008 C CA . ILE A 1 252 ? -11.181 5.032 50.149 1.00 69.69 252 ILE A CA 1
ATOM 2009 C C . ILE A 1 252 ? -10.959 5.397 51.629 1.00 69.69 252 ILE A C 1
ATOM 2011 O O . ILE A 1 252 ? -11.896 5.287 52.420 1.00 69.69 252 ILE A O 1
ATOM 2015 N N . ASN A 1 253 ? -9.771 5.914 51.967 1.00 73.31 253 ASN A N 1
ATOM 2016 C CA . ASN A 1 253 ? -9.299 6.194 53.332 1.00 73.31 253 ASN A CA 1
ATOM 2017 C C . ASN A 1 253 ? -9.995 7.372 54.044 1.00 73.31 253 ASN A C 1
ATOM 2019 O O . ASN A 1 253 ? -9.636 7.682 55.175 1.00 73.31 253 ASN A O 1
ATOM 2023 N N . LYS A 1 254 ? -10.944 8.056 53.395 1.00 72.62 254 LYS A N 1
ATOM 2024 C CA . LYS A 1 254 ? -11.636 9.220 53.969 1.00 72.62 254 LYS A CA 1
ATOM 2025 C C . LYS A 1 254 ? -12.931 8.846 54.689 1.00 72.62 254 LYS A C 1
ATOM 2027 O O . LYS A 1 254 ? -13.621 7.902 54.282 1.00 72.62 254 LYS A O 1
ATOM 2032 N N . SER A 1 255 ? -13.259 9.611 55.734 1.00 76.56 255 SER A N 1
ATOM 2033 C CA . SER A 1 255 ? -14.508 9.462 56.497 1.00 76.56 255 SER A CA 1
ATOM 2034 C C . SER A 1 255 ? -15.735 9.712 55.607 1.00 76.56 255 SER A C 1
ATOM 2036 O O . SER A 1 255 ? -15.634 10.349 54.558 1.00 76.56 255 SER A O 1
ATOM 2038 N N . ILE A 1 256 ? -16.902 9.201 56.007 1.00 73.12 256 ILE A N 1
ATOM 2039 C CA . ILE A 1 256 ? -18.162 9.319 55.252 1.00 73.12 256 ILE A CA 1
ATOM 2040 C C . ILE A 1 256 ? -18.513 10.798 55.009 1.00 73.12 256 ILE A C 1
ATOM 2042 O O . ILE A 1 256 ? -18.848 11.168 53.883 1.00 73.12 256 ILE A O 1
ATOM 2046 N N . ASP A 1 257 ? -18.322 11.658 56.012 1.00 72.88 257 ASP A N 1
ATOM 2047 C CA . ASP A 1 257 ? -18.593 13.098 55.904 1.00 72.88 257 ASP A CA 1
ATOM 2048 C C . ASP A 1 257 ? -17.630 13.806 54.943 1.00 72.88 257 ASP A C 1
ATOM 2050 O O . ASP A 1 257 ? -18.031 14.644 54.132 1.00 72.88 257 ASP A O 1
ATOM 2054 N N . GLU A 1 258 ? -16.354 13.419 54.957 1.00 75.56 258 GLU A N 1
ATOM 2055 C CA . GLU A 1 258 ? -15.358 13.949 54.024 1.00 75.56 258 GLU A CA 1
ATOM 2056 C C . GLU A 1 258 ? -15.634 13.491 52.587 1.00 75.56 258 GLU A C 1
ATOM 2058 O O . GLU A 1 258 ? -15.416 14.252 51.644 1.00 75.56 258 GLU A O 1
ATOM 2063 N N . LYS A 1 259 ? -16.138 12.264 52.397 1.00 73.38 259 LYS A N 1
ATOM 2064 C CA . LYS A 1 259 ? -16.559 11.758 51.083 1.00 73.38 259 LYS A CA 1
ATOM 2065 C C . LYS A 1 259 ? -17.721 12.579 50.531 1.00 73.38 259 LYS A C 1
ATOM 2067 O O . LYS A 1 259 ? -17.652 12.999 49.378 1.00 73.38 259 LYS A O 1
ATOM 2072 N N . LEU A 1 260 ? -18.728 12.876 51.355 1.00 73.38 260 LEU A N 1
ATOM 2073 C CA . LEU A 1 260 ? -19.872 13.707 50.965 1.00 73.38 260 LEU A CA 1
ATOM 2074 C C . LEU A 1 260 ? -19.443 15.128 50.570 1.00 73.38 260 LEU A C 1
ATOM 2076 O O . LEU A 1 260 ? -19.874 15.637 49.536 1.00 73.38 260 LEU A O 1
ATOM 2080 N N . GLN A 1 261 ? -18.527 15.744 51.325 1.00 77.25 261 GLN A N 1
ATOM 2081 C CA . GLN A 1 261 ? -17.979 17.060 50.975 1.00 77.25 261 GLN A CA 1
ATOM 2082 C C . GLN A 1 261 ? -17.160 17.042 49.676 1.00 77.25 261 GLN A C 1
ATOM 2084 O O . GLN A 1 261 ? -17.181 18.009 48.916 1.00 77.25 261 GLN A O 1
ATOM 2089 N N . LEU A 1 262 ? -16.437 15.954 49.394 1.00 76.00 262 LEU A N 1
ATOM 2090 C CA . LEU A 1 262 ? -15.654 15.817 48.164 1.00 76.00 262 LEU A CA 1
ATOM 2091 C C . LEU A 1 262 ? -16.531 15.568 46.936 1.00 76.00 262 LEU A C 1
ATOM 2093 O O . LEU A 1 262 ? -16.210 16.100 45.880 1.00 76.00 262 LEU A O 1
ATOM 2097 N N . MET A 1 263 ? -17.656 14.858 47.069 1.00 71.94 263 MET A N 1
ATOM 2098 C CA . MET A 1 263 ? -18.621 14.665 45.973 1.00 71.94 263 MET A CA 1
ATOM 2099 C C . MET A 1 263 ? -19.231 15.978 45.468 1.00 71.94 263 MET A C 1
ATOM 2101 O O . MET A 1 263 ? -19.602 16.078 44.301 1.00 71.94 263 MET A O 1
ATOM 2105 N N . LEU A 1 264 ? -19.333 16.989 46.334 1.00 75.19 264 LEU A N 1
ATOM 2106 C CA . LEU A 1 264 ? -19.872 18.304 45.980 1.00 75.19 264 LEU A CA 1
ATOM 2107 C C . LEU A 1 264 ? -18.869 19.165 45.197 1.00 75.19 264 LEU A C 1
ATOM 2109 O O . LEU A 1 264 ? -19.281 20.071 44.468 1.00 75.19 264 LEU A O 1
ATOM 2113 N N . LYS A 1 265 ? -17.564 18.887 45.320 1.00 80.88 265 LYS A N 1
ATOM 2114 C CA . LYS A 1 265 ? -16.520 19.635 44.610 1.00 80.88 265 LYS A CA 1
ATOM 2115 C C . LYS A 1 265 ? -16.561 19.331 43.115 1.00 80.88 265 LYS A C 1
ATOM 2117 O O . LYS A 1 265 ? -16.709 18.185 42.699 1.00 80.88 265 LYS A O 1
ATOM 2122 N N . GLU A 1 266 ? -16.355 20.364 42.305 1.00 72.88 266 GLU A N 1
ATOM 2123 C CA . GLU A 1 266 ? -16.394 20.267 40.839 1.00 72.88 266 GLU A CA 1
ATOM 2124 C C . GLU A 1 266 ? -15.354 19.294 40.267 1.00 72.88 266 GLU A C 1
ATOM 2126 O O . GLU A 1 266 ? -15.617 18.656 39.257 1.00 72.88 266 GLU A O 1
ATOM 2131 N N . GLU A 1 267 ? -14.233 19.083 40.963 1.00 73.56 267 GLU A N 1
ATOM 2132 C CA . GLU A 1 267 ? -13.194 18.111 40.586 1.00 73.56 267 GLU A CA 1
ATOM 2133 C C . GLU A 1 267 ? -13.668 16.645 40.567 1.00 73.56 267 GLU A C 1
ATOM 2135 O O . GLU A 1 267 ? -13.054 15.809 39.903 1.00 73.56 267 GLU A O 1
ATOM 2140 N N . TYR A 1 268 ? -14.728 16.317 41.313 1.00 73.25 268 TYR A N 1
ATOM 2141 C CA . TYR A 1 268 ? -15.283 14.960 41.399 1.00 73.25 268 TYR A CA 1
ATOM 2142 C C . TYR A 1 268 ? -16.575 14.803 40.589 1.00 73.25 268 TYR A C 1
ATOM 2144 O O . TYR A 1 268 ? -17.132 13.704 40.532 1.00 73.25 268 TYR A O 1
ATOM 2152 N N . LYS A 1 269 ? -17.040 15.877 39.936 1.00 78.69 269 LYS A N 1
ATOM 2153 C CA . LYS A 1 269 ? -18.143 15.809 38.976 1.00 78.69 269 LYS A CA 1
ATOM 2154 C C . LYS A 1 269 ? -17.659 15.190 37.666 1.00 78.69 269 LYS A C 1
ATOM 2156 O O . LYS A 1 269 ? -16.476 15.217 37.333 1.00 78.69 269 LYS A O 1
ATOM 2161 N N . GLU A 1 270 ? -18.593 14.597 36.935 1.00 78.38 270 GLU A N 1
ATOM 2162 C CA . GLU A 1 270 ? -18.311 13.971 35.648 1.00 78.38 270 GLU A CA 1
ATOM 2163 C C . GLU A 1 270 ? -18.053 15.049 34.588 1.00 78.38 270 GLU A C 1
ATOM 2165 O O . GLU A 1 270 ? -18.913 15.893 34.327 1.00 78.38 270 GLU A O 1
ATOM 2170 N N . THR A 1 271 ? -16.865 15.033 33.984 1.00 85.12 271 THR A N 1
ATOM 2171 C CA . THR A 1 271 ? -16.550 15.871 32.824 1.00 85.12 271 THR A CA 1
ATOM 2172 C C . THR A 1 271 ? -16.831 15.098 31.542 1.00 85.12 271 THR A C 1
ATOM 2174 O O . THR A 1 271 ? -16.561 13.900 31.466 1.00 85.12 271 THR A O 1
ATOM 2177 N N . CYS A 1 272 ? -17.383 15.780 30.536 1.00 87.31 272 CYS A N 1
ATOM 2178 C CA . CYS A 1 272 ? -17.656 15.218 29.216 1.00 87.31 272 CYS A CA 1
ATOM 2179 C C . CYS A 1 272 ? -16.781 15.918 28.174 1.00 87.31 272 CYS A C 1
ATOM 2181 O O . CYS A 1 272 ? -16.897 17.127 27.975 1.00 87.31 272 CYS A O 1
ATOM 2183 N N . GLU A 1 273 ? -15.940 15.152 27.486 1.00 88.62 273 GLU A N 1
ATOM 2184 C CA . GLU A 1 273 ? -15.076 15.628 26.408 1.00 88.62 273 GLU A CA 1
ATOM 2185 C C . GLU A 1 273 ? -15.383 14.865 25.117 1.00 88.62 273 GLU A C 1
ATOM 2187 O O . GLU A 1 273 ? -15.455 13.636 25.102 1.00 88.62 273 GLU A O 1
ATOM 2192 N N . GLU A 1 274 ? -15.549 15.580 24.005 1.00 87.94 274 GLU A N 1
ATOM 2193 C CA . GLU A 1 274 ? -15.681 14.953 22.690 1.00 87.94 274 GLU A CA 1
ATOM 2194 C C . GLU A 1 274 ? -14.299 14.720 22.079 1.00 87.94 274 GLU A C 1
ATOM 2196 O O . GLU A 1 274 ? -13.506 15.643 21.897 1.00 87.94 274 GLU A O 1
ATOM 2201 N N . SER A 1 275 ? -14.011 13.464 21.745 1.00 87.56 275 SER A N 1
ATOM 2202 C CA . SER A 1 275 ? -12.743 13.040 21.160 1.00 87.56 275 SER A CA 1
ATOM 2203 C C . SER A 1 275 ? -12.980 12.263 19.870 1.00 87.56 275 SER A C 1
ATOM 2205 O O . SER A 1 275 ? -14.015 11.628 19.669 1.00 87.56 275 SER A O 1
ATOM 2207 N N . GLN A 1 276 ? -12.017 12.325 18.959 1.00 88.75 276 GLN A N 1
ATOM 2208 C CA . GLN A 1 276 ? -12.078 11.605 17.691 1.00 88.75 276 GLN A CA 1
ATOM 2209 C C . GLN A 1 276 ? -11.021 10.518 17.669 1.00 88.75 276 GLN A C 1
ATOM 2211 O O . GLN A 1 276 ? -9.914 10.707 18.173 1.00 88.75 276 GLN A O 1
ATOM 2216 N N . PHE A 1 277 ? -11.358 9.395 17.049 1.00 89.06 277 PHE A N 1
ATOM 2217 C CA . PHE A 1 277 ? -10.490 8.230 16.978 1.00 89.06 277 PHE A CA 1
ATOM 2218 C C . PHE A 1 277 ? -10.361 7.729 15.542 1.00 89.06 277 PHE A C 1
ATOM 2220 O O . PHE A 1 277 ? -11.273 7.884 14.734 1.00 89.06 277 PHE A O 1
ATOM 2227 N N . LEU A 1 278 ? -9.213 7.127 15.234 1.00 86.50 278 LEU A N 1
ATOM 2228 C CA . LEU A 1 278 ? -8.967 6.423 13.968 1.00 86.50 278 LEU A CA 1
ATOM 2229 C C . LEU A 1 278 ? -9.097 4.902 14.127 1.00 86.50 278 LEU A C 1
ATOM 2231 O O . LEU A 1 278 ? -9.398 4.192 13.175 1.00 86.50 278 LEU A O 1
ATOM 2235 N N . TYR A 1 279 ? -8.867 4.404 15.340 1.00 89.88 279 TYR A N 1
ATOM 2236 C CA . TYR A 1 279 ? -8.967 2.999 15.706 1.00 89.88 279 TYR A CA 1
ATOM 2237 C C . TYR A 1 279 ? -9.436 2.879 17.159 1.00 89.88 279 TYR A C 1
ATOM 2239 O O . TYR A 1 279 ? -9.218 3.785 17.969 1.00 89.88 279 TYR A O 1
ATOM 2247 N N . LEU A 1 280 ? -10.076 1.761 17.497 1.00 90.38 280 LEU A N 1
ATOM 2248 C CA . LEU A 1 280 ? -10.505 1.448 18.859 1.00 90.38 280 LEU A CA 1
ATOM 2249 C C . LEU A 1 280 ? -9.560 0.436 19.495 1.00 90.38 280 LEU A C 1
ATOM 2251 O O . LEU A 1 280 ? -9.339 -0.645 18.955 1.00 90.38 280 LEU A O 1
ATOM 2255 N N . THR A 1 281 ? -9.047 0.769 20.677 1.00 89.81 281 THR A N 1
ATOM 2256 C CA . THR A 1 281 ? -8.211 -0.142 21.464 1.00 89.81 281 THR A CA 1
ATOM 2257 C C . THR A 1 281 ? -9.069 -1.006 22.385 1.00 89.81 281 THR A C 1
ATOM 2259 O O . THR A 1 281 ? -9.658 -0.512 23.356 1.00 89.81 281 THR A O 1
ATOM 2262 N N . LEU A 1 282 ? -9.087 -2.302 22.084 1.00 89.56 282 LEU A N 1
ATOM 2263 C CA . LEU A 1 282 ? -9.688 -3.373 22.864 1.00 89.56 282 LEU A CA 1
ATOM 2264 C C . LEU A 1 282 ? -8.645 -3.924 23.836 1.00 89.56 282 LEU A C 1
ATOM 2266 O O . LEU A 1 282 ? -7.635 -4.500 23.431 1.00 89.56 282 LEU A O 1
ATOM 2270 N N . ASP A 1 283 ? -8.887 -3.718 25.126 1.00 85.50 283 ASP A N 1
ATOM 2271 C CA . ASP A 1 283 ? -8.006 -4.210 26.179 1.00 85.50 283 ASP A CA 1
ATOM 2272 C C . ASP A 1 283 ? -8.415 -5.639 26.538 1.00 85.50 283 ASP A C 1
ATOM 2274 O O . ASP A 1 283 ? -9.533 -5.852 27.007 1.00 85.50 283 ASP A O 1
ATOM 2278 N N . LEU A 1 284 ? -7.523 -6.608 26.328 1.00 86.00 284 LEU A N 1
ATOM 2279 C CA . LEU A 1 284 ? -7.762 -7.980 26.769 1.00 86.00 284 LEU A CA 1
ATOM 2280 C C . LEU A 1 284 ? -7.749 -8.060 28.305 1.00 86.00 284 LEU A C 1
ATOM 2282 O O . LEU A 1 284 ? -6.971 -7.342 28.945 1.00 86.00 284 LEU A O 1
ATOM 2286 N N . PRO A 1 285 ? -8.588 -8.919 28.912 1.00 82.31 285 PRO A N 1
ATOM 2287 C CA . PRO A 1 285 ? -8.479 -9.208 30.335 1.00 82.31 285 PRO A CA 1
ATOM 2288 C C . PRO A 1 285 ? -7.115 -9.853 30.638 1.00 82.31 285 PRO A C 1
ATOM 2290 O O . PRO A 1 285 ? -6.555 -10.533 29.770 1.00 82.31 285 PRO A O 1
ATOM 2293 N N . PRO A 1 286 ? -6.565 -9.647 31.848 1.00 78.81 286 PRO A N 1
ATOM 2294 C CA . PRO A 1 286 ? -5.310 -10.276 32.239 1.00 78.81 286 PRO A CA 1
ATOM 2295 C C . PRO A 1 286 ? -5.441 -11.798 32.149 1.00 78.81 286 PRO A C 1
ATOM 2297 O O . PRO A 1 286 ? -6.486 -12.359 32.487 1.00 78.81 286 PRO A O 1
ATOM 2300 N N . GLN A 1 287 ? -4.381 -12.465 31.686 1.00 73.81 287 GLN A N 1
ATOM 2301 C CA . GLN A 1 287 ? -4.373 -13.921 31.614 1.00 73.81 287 GLN A CA 1
ATOM 2302 C C . GLN A 1 287 ? -4.569 -14.497 33.026 1.00 73.81 287 GLN A C 1
ATOM 2304 O O . GLN A 1 287 ? -3.898 -14.037 33.957 1.00 73.81 287 GLN A O 1
ATOM 2309 N N . PRO A 1 288 ? -5.460 -15.488 33.212 1.00 72.44 288 PRO A N 1
ATOM 2310 C CA . PRO A 1 288 ? -5.583 -16.168 34.493 1.00 72.44 288 PRO A CA 1
ATOM 2311 C C . PRO A 1 288 ? -4.225 -16.768 34.877 1.00 72.44 288 PRO A C 1
ATOM 2313 O O . PRO A 1 288 ? -3.623 -17.521 34.112 1.00 72.44 288 PRO A O 1
ATOM 2316 N N . LEU A 1 289 ? -3.721 -16.387 36.053 1.00 68.25 289 LEU A N 1
ATOM 2317 C CA . LEU A 1 289 ? -2.405 -16.808 36.553 1.00 68.25 289 LEU A CA 1
ATOM 2318 C C . LEU A 1 289 ? -2.359 -18.304 36.899 1.00 68.25 289 LEU A C 1
ATOM 2320 O O . LEU A 1 289 ? -1.283 -18.899 36.933 1.00 68.25 289 LEU A O 1
ATOM 2324 N N . PHE A 1 290 ? -3.522 -18.912 37.135 1.00 69.44 290 PHE A N 1
ATOM 2325 C CA . PHE A 1 290 ? -3.665 -20.316 37.490 1.00 69.44 290 PHE A CA 1
ATOM 2326 C C . PHE A 1 290 ? -4.184 -21.106 36.288 1.00 69.44 290 PHE A C 1
ATOM 2328 O O . PHE A 1 290 ? -5.126 -20.689 35.617 1.00 69.44 290 PHE A O 1
ATOM 2335 N N . LYS A 1 291 ? -3.535 -22.238 36.008 1.00 62.25 291 LYS A N 1
ATOM 2336 C CA . LYS A 1 291 ? -4.002 -23.227 35.033 1.00 62.25 291 LYS A CA 1
ATOM 2337 C C . LYS A 1 291 ? -4.977 -24.152 35.759 1.00 62.25 291 LYS A C 1
ATOM 2339 O O . LYS A 1 291 ? -4.636 -24.605 36.850 1.00 62.25 291 LYS A O 1
ATOM 2344 N N . ASP A 1 292 ? -6.131 -24.441 35.169 1.00 62.88 292 ASP A N 1
ATOM 2345 C CA . ASP A 1 292 ? -7.035 -25.468 35.698 1.00 62.88 292 ASP A CA 1
ATOM 2346 C C . ASP A 1 292 ? -6.319 -26.833 35.784 1.00 62.88 292 ASP A C 1
ATOM 2348 O O . ASP A 1 292 ? -5.410 -27.126 34.999 1.00 62.88 292 ASP A O 1
ATOM 2352 N N . GLU A 1 293 ? -6.720 -27.679 36.741 1.00 61.22 293 GLU A N 1
ATOM 2353 C CA . GLU A 1 293 ? -6.117 -29.005 36.991 1.00 61.22 293 GLU A CA 1
ATOM 2354 C C . GLU A 1 293 ? -6.234 -29.961 35.784 1.00 61.22 293 GLU A C 1
ATOM 2356 O O . GLU A 1 293 ? -5.438 -30.889 35.624 1.00 61.22 293 GLU A O 1
ATOM 2361 N N . MET A 1 294 ? -7.182 -29.699 34.882 1.00 64.44 294 MET A N 1
ATOM 2362 C CA . MET A 1 294 ? -7.461 -30.471 33.670 1.00 64.44 294 MET A CA 1
ATOM 2363 C C . MET A 1 294 ? -6.681 -29.909 32.475 1.00 64.44 294 MET A C 1
ATOM 2365 O O . MET A 1 294 ? -7.216 -29.152 31.670 1.00 64.44 294 MET A O 1
ATOM 2369 N N . ARG A 1 295 ? -5.390 -30.255 32.375 1.00 56.28 295 ARG A N 1
ATOM 2370 C CA . ARG A 1 295 ? -4.454 -29.822 31.315 1.00 56.28 295 ARG A CA 1
ATOM 2371 C C . ARG A 1 295 ? -4.878 -30.215 29.885 1.00 56.28 295 ARG A C 1
ATOM 2373 O O . ARG A 1 295 ? -4.212 -31.022 29.243 1.00 56.28 295 ARG A O 1
ATOM 2380 N N . GLU A 1 296 ? -5.876 -29.548 29.327 1.00 56.75 296 GLU A N 1
ATOM 2381 C CA . GLU A 1 296 ? -6.108 -29.495 27.884 1.00 56.75 296 GLU A CA 1
ATOM 2382 C C . GLU A 1 296 ? -6.062 -28.039 27.423 1.00 56.75 296 GLU A C 1
ATOM 2384 O O . GLU A 1 296 ? -6.949 -27.262 27.739 1.00 56.75 296 GLU A O 1
ATOM 2389 N N . ASN A 1 297 ? -4.980 -27.658 26.732 1.00 51.81 297 ASN A N 1
ATOM 2390 C CA . ASN A 1 297 ? -4.789 -26.424 25.947 1.00 51.81 297 ASN A CA 1
ATOM 2391 C C . ASN A 1 297 ? -5.854 -25.312 26.106 1.00 51.81 297 ASN A C 1
ATOM 2393 O O . ASN A 1 297 ? -6.590 -24.997 25.171 1.00 51.81 297 ASN A O 1
ATOM 2397 N N . ILE A 1 298 ? -5.892 -24.652 27.267 1.00 64.25 298 ILE A N 1
ATOM 2398 C CA . ILE A 1 298 ? -6.842 -23.565 27.538 1.00 64.25 298 ILE A CA 1
ATOM 2399 C C . ILE A 1 298 ? -6.257 -22.253 26.999 1.00 64.25 298 ILE A C 1
ATOM 2401 O O . ILE A 1 298 ? -5.741 -21.423 27.748 1.00 64.25 298 ILE A O 1
ATOM 2405 N N . ILE A 1 299 ? -6.277 -22.062 25.676 1.00 72.25 299 ILE A N 1
ATOM 2406 C CA . ILE A 1 299 ? -6.113 -20.713 25.116 1.00 72.25 299 ILE A CA 1
ATOM 2407 C C . ILE A 1 299 ? -7.333 -19.910 25.590 1.00 72.25 299 ILE A C 1
ATOM 2409 O O . ILE A 1 299 ? -8.454 -20.280 25.235 1.00 72.25 299 ILE A O 1
ATOM 2413 N N . PRO A 1 300 ? -7.162 -18.838 26.388 1.00 76.81 300 PRO A N 1
ATOM 2414 C CA . PRO A 1 300 ? -8.294 -18.092 26.918 1.00 76.81 300 PRO A CA 1
ATOM 2415 C C . PRO A 1 300 ? -9.074 -17.457 25.765 1.00 76.81 300 PRO A C 1
ATOM 2417 O O . PRO A 1 300 ? -8.526 -16.686 24.973 1.00 76.81 300 PRO A O 1
ATOM 2420 N N . GLN A 1 301 ? -10.360 -17.790 25.666 1.00 80.75 301 GLN A N 1
ATOM 2421 C CA . GLN A 1 301 ? -11.260 -17.232 24.663 1.00 80.75 301 GLN A CA 1
ATOM 2422 C C . GLN A 1 301 ? -12.072 -16.101 25.284 1.00 80.75 301 GLN A C 1
ATOM 2424 O O . GLN A 1 301 ? -12.689 -16.264 26.335 1.00 80.75 301 GLN A O 1
ATOM 2429 N N . VAL A 1 302 ? -12.077 -14.944 24.625 1.00 86.19 302 VAL A N 1
ATOM 2430 C CA . VAL A 1 302 ? -12.858 -13.782 25.052 1.00 86.19 302 VAL A CA 1
ATOM 2431 C C . VAL A 1 302 ? -13.708 -13.324 23.873 1.00 86.19 302 VAL A C 1
ATOM 2433 O O . VAL A 1 302 ? -13.150 -12.975 22.829 1.00 86.19 302 VAL A O 1
ATOM 2436 N N . PRO A 1 303 ? -15.044 -13.307 24.007 1.00 89.81 303 PRO A N 1
ATOM 2437 C CA . PRO A 1 303 ? -15.907 -12.792 22.959 1.00 89.81 303 PRO A CA 1
ATOM 2438 C C . PRO A 1 303 ? -15.659 -11.305 22.686 1.00 89.81 303 PRO A C 1
ATOM 2440 O O . PRO A 1 303 ? -15.479 -10.506 23.608 1.00 89.81 303 PRO A O 1
ATOM 2443 N N . ILE A 1 304 ? -15.705 -10.906 21.413 1.00 89.69 304 ILE A N 1
ATOM 2444 C CA . ILE A 1 304 ? -15.413 -9.522 21.007 1.00 89.69 304 ILE A CA 1
ATOM 2445 C C . ILE A 1 304 ? -16.417 -8.508 21.572 1.00 89.69 304 ILE A C 1
ATOM 2447 O O . ILE A 1 304 ? -16.034 -7.387 21.903 1.00 89.69 304 ILE A O 1
ATOM 2451 N N . TYR A 1 305 ? -17.685 -8.898 21.746 1.00 89.62 305 TYR A N 1
ATOM 2452 C CA . TYR A 1 305 ? -18.714 -8.020 22.310 1.00 89.62 305 TYR A CA 1
ATOM 2453 C C . TYR A 1 305 ? -18.395 -7.619 23.758 1.00 89.62 305 TYR A C 1
ATOM 2455 O O . TYR A 1 305 ? -18.656 -6.483 24.1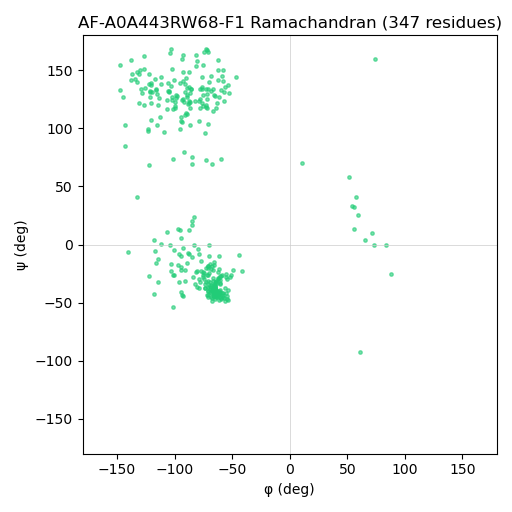44 1.00 89.62 305 TYR A O 1
ATOM 2463 N N . SER A 1 306 ? -17.754 -8.499 24.537 1.00 88.19 306 SER A N 1
ATOM 2464 C CA . SER A 1 306 ? -17.310 -8.197 25.902 1.00 88.19 306 SER A CA 1
ATOM 2465 C C . SER A 1 306 ? -16.219 -7.128 25.917 1.00 88.19 306 SER A C 1
ATOM 2467 O O . SER A 1 306 ? -16.187 -6.285 26.808 1.00 88.19 306 SER A O 1
ATOM 2469 N N . LEU A 1 307 ? -15.346 -7.120 24.906 1.00 88.44 307 LEU A N 1
ATOM 2470 C CA . LEU A 1 307 ? -14.321 -6.087 24.745 1.00 88.44 307 LEU A CA 1
ATOM 2471 C C . LEU A 1 307 ? -14.931 -4.759 24.270 1.00 88.44 307 LEU A C 1
ATOM 2473 O O . LEU A 1 307 ? -14.512 -3.688 24.709 1.00 88.44 307 LEU A O 1
ATOM 2477 N N . LEU A 1 308 ? -15.939 -4.827 23.395 1.00 89.00 308 LEU A N 1
ATOM 2478 C CA . LEU A 1 308 ? -16.666 -3.662 22.886 1.00 89.00 308 LEU A CA 1
ATOM 2479 C C . LEU A 1 308 ? -17.600 -3.032 23.925 1.00 89.00 308 LEU A C 1
ATOM 2481 O O . LEU A 1 308 ? -17.903 -1.846 23.808 1.00 89.00 308 LEU A O 1
ATOM 2485 N N . ALA A 1 309 ? -17.988 -3.769 24.971 1.00 87.88 309 ALA A N 1
ATOM 2486 C CA . ALA A 1 309 ? -18.764 -3.237 26.090 1.00 87.88 309 ALA A CA 1
ATOM 2487 C C . ALA A 1 309 ? -18.087 -2.021 26.746 1.00 87.88 309 ALA A C 1
ATOM 2489 O O . ALA A 1 309 ? -18.771 -1.137 27.234 1.00 87.88 309 ALA A O 1
ATOM 2490 N N . LYS A 1 310 ? -16.757 -1.884 26.652 1.00 86.81 310 LYS A N 1
ATOM 2491 C CA . LYS A 1 310 ? -16.025 -0.673 27.065 1.00 86.81 310 LYS A CA 1
ATOM 2492 C C . LYS A 1 310 ? -16.577 0.631 26.459 1.00 86.81 310 LYS A C 1
ATOM 2494 O O . LYS A 1 310 ? -16.398 1.690 27.052 1.00 86.81 310 LYS A O 1
ATOM 2499 N N . PHE A 1 311 ? -17.195 0.561 25.281 1.00 88.06 311 PHE A N 1
ATOM 2500 C CA . PHE A 1 311 ? -17.635 1.712 24.491 1.00 88.06 311 PHE A CA 1
ATOM 2501 C C . PHE A 1 311 ? -19.158 1.933 24.492 1.00 88.06 311 PHE A C 1
ATOM 2503 O O . PHE A 1 311 ? -19.662 2.730 23.699 1.00 88.06 311 PHE A O 1
ATOM 2510 N N . ASN A 1 312 ? -19.899 1.225 25.351 1.00 86.50 312 ASN A N 1
ATOM 2511 C CA . ASN A 1 312 ? -21.363 1.288 25.422 1.00 86.50 312 ASN A CA 1
ATOM 2512 C C . ASN A 1 312 ? -21.910 2.463 26.258 1.00 86.50 312 ASN A C 1
ATOM 2514 O O . ASN A 1 312 ? -23.121 2.565 26.423 1.00 86.50 312 ASN A O 1
ATOM 2518 N N . GLY A 1 313 ? -21.049 3.305 26.840 1.00 82.81 313 GLY A N 1
ATOM 2519 C CA . GLY A 1 313 ? -21.469 4.389 27.730 1.00 82.81 313 GLY A CA 1
ATOM 2520 C C . GLY A 1 313 ? -21.980 3.939 29.106 1.00 82.81 313 GLY A C 1
ATOM 2521 O O . GLY A 1 313 ? -22.496 4.766 29.849 1.00 82.81 313 GLY A O 1
ATOM 2522 N N . VAL A 1 314 ? -21.834 2.665 29.481 1.00 83.81 314 VAL A N 1
ATOM 2523 C CA . VAL A 1 314 ? -22.234 2.104 30.789 1.00 83.81 314 VAL A CA 1
ATOM 2524 C C . VAL A 1 314 ? -21.024 1.566 31.546 1.00 83.81 314 VAL A C 1
ATOM 2526 O O . VAL A 1 314 ? -20.895 1.787 32.747 1.00 83.81 314 VAL A O 1
ATOM 2529 N N . THR A 1 315 ? -20.119 0.866 30.861 1.00 82.81 315 THR A N 1
ATOM 2530 C CA . THR A 1 315 ? -18.949 0.260 31.496 1.00 82.81 315 THR A CA 1
ATOM 2531 C C . THR A 1 315 ? -17.928 1.329 31.874 1.00 82.81 315 THR A C 1
ATOM 2533 O O . THR A 1 315 ? -17.363 2.014 31.021 1.00 82.81 315 THR A O 1
ATOM 2536 N N . GLU A 1 316 ? -17.661 1.445 33.170 1.00 82.50 316 GLU A N 1
ATOM 2537 C CA . GLU A 1 316 ? -16.622 2.321 33.693 1.00 82.50 316 GLU A CA 1
ATOM 2538 C C . GLU A 1 316 ? -15.320 1.547 33.906 1.00 82.50 316 GLU A C 1
ATOM 2540 O O . GLU A 1 316 ? -15.318 0.418 34.400 1.00 82.50 316 GLU A O 1
ATOM 2545 N N . LYS A 1 317 ? -14.194 2.166 33.551 1.00 82.12 317 LYS A N 1
ATOM 2546 C CA . LYS A 1 317 ? -12.861 1.598 33.745 1.00 82.12 317 LYS A CA 1
ATOM 2547 C C . LYS A 1 317 ? -12.013 2.516 34.611 1.00 82.12 317 LYS A C 1
ATOM 2549 O O . LYS A 1 317 ? -11.905 3.711 34.336 1.00 82.12 317 LYS A O 1
ATOM 2554 N N . GLU A 1 318 ? -11.380 1.939 35.626 1.00 79.81 318 GLU A N 1
ATOM 2555 C CA . GLU A 1 318 ? -10.459 2.656 36.500 1.00 79.81 318 GLU A CA 1
ATOM 2556 C C . GLU A 1 318 ? -9.098 2.840 35.810 1.00 79.81 318 GLU A C 1
ATOM 2558 O O . GLU A 1 318 ? -8.461 1.884 35.362 1.00 79.81 318 GLU A O 1
ATOM 2563 N N . TYR A 1 319 ? -8.646 4.086 35.734 1.00 80.12 319 TYR A N 1
ATOM 2564 C CA . TYR A 1 319 ? -7.320 4.480 35.281 1.00 80.12 319 TYR A CA 1
ATOM 2565 C C . TYR A 1 319 ? -6.556 5.063 36.463 1.00 80.12 319 TYR A C 1
ATOM 2567 O O . TYR A 1 319 ? -6.862 6.160 36.936 1.00 80.12 319 TYR A O 1
ATOM 2575 N N . LYS A 1 320 ? -5.551 4.324 36.933 1.00 75.75 320 LYS A N 1
ATOM 2576 C CA . LYS A 1 320 ? -4.697 4.735 38.048 1.00 75.75 320 LYS A CA 1
ATOM 2577 C C . LYS A 1 320 ? -3.527 5.569 37.532 1.00 75.75 320 LYS A C 1
ATOM 2579 O O . LYS A 1 320 ? -2.771 5.124 36.673 1.00 75.75 320 LYS A O 1
ATOM 2584 N N . THR A 1 321 ? -3.393 6.774 38.064 1.00 73.31 321 THR A N 1
ATOM 2585 C CA . THR A 1 321 ? -2.213 7.638 37.941 1.00 73.31 321 THR A CA 1
ATOM 2586 C C . THR A 1 321 ? -1.445 7.592 39.269 1.00 73.31 321 THR A C 1
ATOM 2588 O O . THR A 1 321 ? -1.994 7.167 40.281 1.00 73.31 321 THR A O 1
ATOM 2591 N N . TYR A 1 322 ? -0.188 8.049 39.306 1.00 67.06 322 TYR A N 1
ATOM 2592 C CA . TYR A 1 322 ? 0.674 8.031 40.504 1.00 67.06 322 TYR A CA 1
ATOM 2593 C C . TYR A 1 322 ? 0.040 8.642 41.775 1.00 67.06 322 TYR A C 1
ATOM 2595 O O . TYR A 1 322 ? 0.427 8.286 42.882 1.00 67.06 322 TYR A O 1
ATOM 2603 N N . LYS A 1 323 ? -0.921 9.567 41.632 1.00 69.12 323 LYS A N 1
ATOM 2604 C CA . LYS A 1 323 ? -1.586 10.250 42.760 1.00 69.12 323 LYS A CA 1
ATOM 2605 C C . LYS A 1 323 ? -3.105 10.088 42.789 1.00 69.12 323 LYS A C 1
ATOM 2607 O O . LYS A 1 323 ? -3.689 10.135 43.863 1.00 69.12 323 LYS A O 1
ATOM 2612 N N . ASP A 1 324 ? -3.725 9.887 41.629 1.00 74.12 324 ASP A N 1
ATOM 2613 C CA . ASP A 1 324 ? -5.174 9.955 41.458 1.00 74.12 324 ASP A CA 1
ATOM 2614 C C . ASP A 1 324 ? -5.683 8.774 40.629 1.00 74.12 324 ASP A C 1
ATOM 2616 O O . ASP A 1 324 ? -5.045 8.357 39.662 1.00 74.12 324 ASP A O 1
ATOM 2620 N N . SER A 1 325 ? -6.855 8.255 40.988 1.00 81.00 325 SER A N 1
ATOM 2621 C CA . SER A 1 325 ? -7.571 7.259 40.186 1.00 81.00 325 SER A CA 1
ATOM 2622 C C . SER A 1 325 ? -8.753 7.939 39.506 1.00 81.00 325 SER A C 1
ATOM 2624 O O . SER A 1 325 ? -9.486 8.688 40.145 1.00 81.00 325 SER A O 1
ATOM 2626 N N . HIS A 1 326 ? -8.922 7.722 38.206 1.00 82.81 326 HIS A N 1
ATOM 2627 C CA . HIS A 1 326 ? -10.027 8.272 37.422 1.00 82.81 326 HIS A CA 1
ATOM 2628 C C . HIS A 1 326 ? -10.887 7.132 36.889 1.00 82.81 326 HIS A C 1
ATOM 2630 O O . HIS A 1 326 ? -10.358 6.189 36.307 1.00 82.81 326 HIS A O 1
ATOM 2636 N N . MET A 1 327 ? -12.205 7.229 37.031 1.00 84.06 327 MET A N 1
ATOM 2637 C CA . MET A 1 327 ? -13.132 6.363 36.306 1.00 84.06 327 MET A CA 1
ATOM 2638 C C . MET A 1 327 ? -13.419 7.017 34.968 1.00 84.06 327 MET A C 1
ATOM 2640 O O . MET A 1 327 ? -13.877 8.159 34.915 1.00 84.06 327 MET A O 1
ATOM 2644 N N . LYS A 1 328 ? -13.116 6.295 33.892 1.00 87.75 328 LYS A N 1
ATOM 2645 C CA . LYS A 1 328 ? -13.406 6.722 32.528 1.00 87.75 328 LYS A CA 1
ATOM 2646 C C . LYS A 1 328 ? -14.469 5.826 31.921 1.00 87.75 328 LYS A C 1
ATOM 2648 O O . LYS A 1 328 ? -14.409 4.604 32.062 1.00 87.75 328 LYS A O 1
ATOM 2653 N N . ARG A 1 329 ? -15.401 6.442 31.212 1.00 89.12 329 ARG A N 1
ATOM 2654 C CA . ARG A 1 329 ? -16.491 5.799 30.487 1.00 89.12 329 ARG A CA 1
ATOM 2655 C C . ARG A 1 329 ? -16.486 6.335 29.064 1.00 89.12 329 ARG A C 1
ATOM 2657 O O . ARG A 1 329 ? -16.307 7.532 28.851 1.00 89.12 329 ARG A O 1
ATOM 2664 N N . PHE A 1 330 ? -16.607 5.436 28.096 1.00 90.06 330 PHE A N 1
ATOM 2665 C CA . PHE A 1 330 ? -16.508 5.771 26.680 1.00 90.06 330 PHE A CA 1
ATOM 2666 C C . PHE A 1 330 ? -17.845 5.486 26.007 1.00 90.06 330 PHE A C 1
ATOM 2668 O O . PHE A 1 330 ? -18.417 4.414 26.201 1.00 90.06 330 PHE A O 1
ATOM 2675 N N . GLU A 1 331 ? -18.320 6.425 25.199 1.00 90.69 331 GLU A N 1
ATOM 2676 C CA . GLU A 1 331 ? -19.550 6.292 24.422 1.00 90.69 331 GLU A CA 1
ATOM 2677 C C . GLU A 1 331 ? -19.267 6.680 22.971 1.00 90.69 331 GLU A C 1
ATOM 2679 O O . GLU A 1 331 ? -18.803 7.785 22.694 1.00 90.69 331 GLU A O 1
ATOM 2684 N N . ILE A 1 332 ? -19.514 5.779 22.021 1.00 91.50 332 ILE A N 1
ATOM 2685 C CA . ILE A 1 332 ? -19.323 6.091 20.599 1.00 91.50 332 ILE A CA 1
ATOM 2686 C C . ILE A 1 332 ? -20.520 6.901 20.106 1.00 91.50 332 ILE A C 1
ATOM 2688 O O . ILE A 1 332 ? -21.652 6.433 20.166 1.00 91.50 332 ILE A O 1
ATOM 2692 N N . THR A 1 333 ? -20.267 8.089 19.559 1.00 89.56 333 THR A N 1
ATOM 2693 C CA . THR A 1 333 ? -21.314 8.952 18.995 1.00 89.56 333 THR A CA 1
ATOM 2694 C C . THR A 1 333 ? -21.456 8.791 17.488 1.00 89.56 333 THR A C 1
ATOM 2696 O O . THR A 1 333 ? -22.544 8.948 16.943 1.00 89.56 333 THR A O 1
ATOM 2699 N N . THR A 1 334 ? -20.363 8.503 16.779 1.00 90.69 334 THR A N 1
ATOM 2700 C CA . THR A 1 334 ? -20.366 8.376 15.317 1.00 90.69 334 THR A CA 1
ATOM 2701 C C . THR A 1 334 ? -19.395 7.292 14.880 1.00 90.69 334 THR A C 1
ATOM 2703 O O . THR A 1 334 ? -18.216 7.323 15.242 1.00 90.69 334 THR A O 1
ATOM 2706 N N . LEU A 1 335 ? -19.890 6.351 14.075 1.00 89.75 335 LEU A N 1
ATOM 2707 C CA . LEU A 1 335 ? -19.100 5.258 13.517 1.00 89.75 335 LEU A CA 1
ATOM 2708 C C . LEU A 1 335 ? -18.495 5.640 12.152 1.00 89.75 335 LEU A C 1
ATOM 2710 O O . LEU A 1 335 ? -19.187 6.246 11.331 1.00 89.75 335 LEU A O 1
ATOM 2714 N N . PRO A 1 336 ? -17.223 5.285 11.891 1.00 88.88 336 PRO A N 1
ATOM 2715 C CA . PRO A 1 336 ? -16.605 5.455 10.577 1.00 88.88 336 PRO A CA 1
ATOM 2716 C C . PRO A 1 336 ? -17.161 4.449 9.556 1.00 88.88 336 PRO A C 1
ATOM 2718 O O . PRO A 1 336 ? -17.785 3.457 9.925 1.00 88.88 336 PRO A O 1
ATOM 2721 N N . THR A 1 337 ? -16.882 4.663 8.260 1.00 86.62 337 THR A N 1
ATOM 2722 C CA . THR A 1 337 ? -17.228 3.658 7.230 1.00 86.62 337 THR A CA 1
ATOM 2723 C C . THR A 1 337 ? -16.461 2.355 7.471 1.00 86.62 337 THR A C 1
ATOM 2725 O O . THR A 1 337 ? -17.026 1.276 7.328 1.00 86.62 337 THR A O 1
ATOM 2728 N N . TYR A 1 338 ? -15.178 2.459 7.833 1.00 88.75 338 TYR A N 1
ATOM 2729 C CA . TYR A 1 338 ? -14.336 1.318 8.178 1.00 88.75 338 TYR A CA 1
ATOM 2730 C C . TYR A 1 338 ? -13.831 1.490 9.603 1.00 88.75 338 TYR A C 1
ATOM 2732 O O . TYR A 1 338 ? -13.187 2.487 9.930 1.00 88.75 338 TYR A O 1
ATOM 2740 N N . LEU A 1 339 ? -14.134 0.513 10.454 1.00 89.75 339 LEU A N 1
ATOM 2741 C CA . LEU A 1 339 ? -13.745 0.517 11.856 1.00 89.75 339 LEU A CA 1
ATOM 2742 C C . LEU A 1 339 ? -12.510 -0.359 12.059 1.00 89.75 339 LEU A C 1
ATOM 2744 O O . LEU A 1 339 ? -12.554 -1.564 11.828 1.00 89.75 339 LEU A O 1
ATOM 2748 N N . ILE A 1 340 ? -11.424 0.245 12.536 1.00 90.81 340 ILE A N 1
ATOM 2749 C CA . ILE A 1 340 ? -10.209 -0.486 12.892 1.00 90.81 340 ILE A CA 1
ATOM 2750 C C . ILE A 1 340 ? -10.274 -0.859 14.373 1.00 90.81 340 ILE A C 1
ATOM 2752 O O . ILE A 1 340 ? -10.376 0.012 15.240 1.00 90.81 340 ILE A O 1
ATOM 2756 N N . LEU A 1 341 ? -10.185 -2.156 14.664 1.00 91.19 341 LEU A N 1
ATOM 2757 C CA . LEU A 1 341 ? -10.127 -2.690 16.022 1.00 91.19 341 LEU A CA 1
ATOM 2758 C C . LEU A 1 341 ? -8.706 -3.167 16.321 1.00 91.19 341 LEU A C 1
ATOM 2760 O O . LEU A 1 341 ? -8.210 -4.104 15.702 1.00 91.19 341 LEU A O 1
ATOM 2764 N N . TYR A 1 342 ? -8.059 -2.532 17.292 1.00 90.56 342 TYR A N 1
ATOM 2765 C CA . TYR A 1 342 ? -6.754 -2.941 17.790 1.00 90.56 342 TYR A CA 1
ATOM 2766 C C . TYR A 1 342 ? -6.919 -3.726 19.089 1.00 90.56 342 TYR A C 1
ATOM 2768 O O . TYR A 1 342 ? -7.373 -3.188 20.097 1.00 90.56 342 TYR A O 1
ATOM 2776 N N . ILE A 1 343 ? -6.520 -4.996 19.082 1.00 90.50 343 ILE A N 1
ATOM 2777 C CA . ILE A 1 343 ? -6.527 -5.842 20.276 1.00 90.50 343 ILE A CA 1
ATOM 2778 C C . ILE A 1 343 ? -5.166 -5.724 20.960 1.00 90.50 343 ILE A C 1
ATOM 2780 O O . ILE A 1 343 ? -4.156 -6.202 20.442 1.00 90.50 343 ILE A O 1
ATOM 2784 N N . LYS A 1 344 ? -5.139 -5.106 22.143 1.00 86.25 344 LYS A N 1
ATOM 2785 C CA . LYS A 1 344 ? -3.914 -4.908 22.917 1.00 86.25 344 LYS A CA 1
ATOM 2786 C C . LYS A 1 344 ? -3.469 -6.229 23.545 1.00 86.25 344 LYS A C 1
ATOM 2788 O O . LYS A 1 344 ? -3.955 -6.611 24.605 1.00 86.25 344 LYS A O 1
ATOM 2793 N N . ARG A 1 345 ? -2.546 -6.919 22.870 1.00 83.81 345 ARG A N 1
ATOM 2794 C CA . ARG A 1 345 ? -1.944 -8.185 23.328 1.00 83.81 345 ARG A CA 1
ATOM 2795 C C . ARG A 1 345 ? -0.674 -7.994 24.149 1.00 83.81 345 ARG A C 1
ATOM 2797 O O . ARG A 1 345 ? -0.408 -8.791 25.038 1.00 83.81 345 ARG A O 1
ATOM 2804 N N . PHE A 1 346 ? 0.090 -6.944 23.863 1.00 78.75 346 PHE A N 1
ATOM 2805 C CA . PHE A 1 346 ? 1.363 -6.684 24.526 1.00 78.75 346 PHE A CA 1
ATOM 2806 C C . PHE A 1 346 ? 1.194 -5.626 25.620 1.00 78.75 346 PHE A C 1
ATOM 2808 O O . PHE A 1 346 ? 0.751 -4.499 25.373 1.00 78.75 346 PHE A O 1
ATOM 2815 N N . THR A 1 347 ? 1.560 -5.990 26.845 1.00 74.75 347 THR A N 1
ATOM 2816 C CA . THR A 1 347 ? 1.729 -5.074 27.975 1.00 74.75 347 THR A CA 1
ATOM 2817 C C . THR A 1 347 ? 3.159 -5.210 28.475 1.00 74.75 347 THR A C 1
ATOM 2819 O O . THR A 1 347 ? 3.617 -6.319 28.734 1.00 74.75 347 THR A O 1
ATOM 2822 N N . LYS A 1 348 ? 3.883 -4.090 28.581 1.00 70.94 348 LYS A N 1
ATOM 2823 C CA . LYS A 1 348 ? 5.154 -4.072 29.311 1.00 70.94 348 LYS A CA 1
ATOM 2824 C C . LYS A 1 348 ? 4.809 -4.181 30.796 1.00 70.94 348 LYS A C 1
ATOM 2826 O O . LYS A 1 348 ? 4.070 -3.327 31.287 1.00 70.94 348 LYS A O 1
ATOM 2831 N N . ASN A 1 349 ? 5.259 -5.262 31.425 1.00 59.03 349 ASN A N 1
ATOM 2832 C CA . ASN A 1 349 ? 5.099 -5.501 32.858 1.00 59.03 349 ASN A CA 1
ATOM 2833 C C . ASN A 1 349 ? 6.181 -4.785 33.657 1.00 59.03 349 ASN A C 1
ATOM 2835 O O . ASN A 1 349 ? 7.299 -4.637 33.110 1.00 59.03 349 ASN A O 1
#

Radius of gyration: 31.11 Å; Cα contacts (8 Å, |Δi|>4): 470; chains: 1; bounding box: 52×66×116 Å

pLDDT: mean 75.87, std 15.33, range [34.22, 94.94]

Solvent-accessible surface area (backbone atoms only — not comparable to full-atom values): 20552 Å² total; per-residue (Å²): 133,72,66,68,60,52,54,54,52,52,56,50,50,52,54,52,52,52,53,48,56,52,53,52,47,17,59,59,61,88,63,66,84,62,53,35,70,92,54,56,65,78,42,59,80,73,36,9,77,83,77,66,41,67,66,62,26,27,33,31,42,52,72,37,50,34,20,32,42,74,51,91,88,23,55,35,26,50,44,13,71,74,69,72,47,36,48,32,35,30,75,85,77,75,44,36,33,36,36,77,84,68,45,56,49,58,62,78,89,50,46,63,60,49,40,57,71,56,65,78,78,52,77,66,53,61,66,40,57,88,71,52,90,62,68,43,67,48,96,87,68,50,71,40,45,86,61,64,67,82,64,70,74,59,89,35,35,57,40,55,47,55,52,51,56,60,52,56,71,34,72,82,48,43,71,64,37,53,81,75,49,72,74,60,78,46,63,43,55,34,60,54,56,59,41,62,71,44,80,86,58,59,57,82,51,73,63,60,46,65,61,52,48,55,50,48,56,53,48,52,36,49,74,68,70,38,46,104,84,50,82,33,71,64,51,64,36,27,38,24,35,30,39,39,34,41,24,45,57,78,70,82,92,54,54,73,70,57,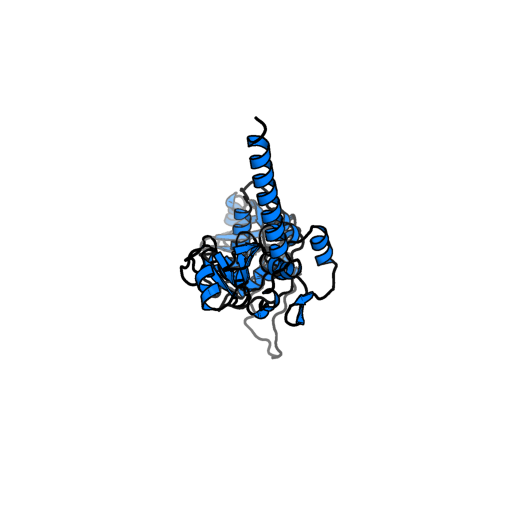48,57,59,46,59,70,37,73,77,39,40,77,43,80,45,85,46,74,38,61,58,45,81,31,69,63,78,81,78,75,91,68,78,69,94,72,87,62,90,79,73,87,84,76,66,66,67,70,44,52,40,48,41,67,57,72,41,70,44,81,46,79,50,102,89,51,40,31,39,38,29,28,27,70,77,42,82,31,82,45,80,45,77,43,72,55,81,81,73,92,126

Mean predicted aligned error: 13.25 Å

Organism: NCBI:txid299467